Protein 8FNA (pdb70)

Sequence (215 aa):
VFPHPQDCAQHLMNGDTLSGVYPIFLNGELSQKLQQVYCDMTTDGGGWIVFQRRQNGQQTDFFRKWADYRVGFGNVEDEFWLGLDNIHRITSSQGRYELRVDMMRDGQEAAFASSYDRFSVEDSRNLYKLRIGSYNGTAGDSLSYHQGRPFSTEDRDNDVAVTNCAMMSYKGAWWYKNCHRRTTNLNGKYGESSRHSQGINWYHWKGHEFSIPFVEMKMRPYNH

Secondary structure (DSSP, 8-state):
--SS-SSHHHHHHTT--S-EEEEEEGGG-TT-EEEEEEE-SGGGS-EEEEEEESSS-S-----HHHHHH-EE-TTSSEE--HHHHHHHHTSS-EEEEEEEEETTEEEEEEEEEEEE--TTTTT-EEE--EEESS---SGGGTTPPPBBTTB--SSSSS-HHHHTTS-B--SSS-SB-TTSBTT--STTTBS-BHHHH-SS---SEEEEEEEETT-

Nearest PDB structures (foldseek):
  8fna-assembly1_A  TM=1.005E+00  e=8.077E-51  Homo sapiens
  8fn8-assembly1_A  TM=1.000E+00  e=7.942E-40  Homo sapiens
  8fnb-assembly2_B  TM=9.982E-01  e=3.497E-38  Homo sapiens
  5r5u-assembly1_A  TM=9.950E-01  e=3.143E-35  Homo sapiens
  6y41-assembly14_N  TM=9.651E-01  e=1.896E-28  Homo sapiens

B-factor: mean 31.81, std 13.13, range [12.98, 110.37]

Organism: Homo sapiens (NCBI:txid9606)

Radius of gyration: 16.17 Å; Cα contacts (8 Å, |Δi|>4): 600; chains: 1; bounding box: 40×31×43 Å

Foldseek 3Di:
DQPAAQFQVVVVVVPDQDWAWDWHAQVSDPVRTDIFTWARPPPRTTKTWFFKFAAQPDQLQDAPVCQQCKDDDRVYGIGNHLQVQQRSLVSAFKKKKKWFDDVPDIWMKIFQGWHFHDVVLQRFIATHDIDIDQDDFCVVLHGAHKDHQVRARECAPDRQNVVQAAIGSAHNGGQAGQSARAPAQPFNRAGHNDSHPHRRDHTNIMIMIMHHGPD

Structure (mmCIF, N/CA/C/O backbone):
data_8FNA
#
_entry.id   8FNA
#
_cell.length_a   47.423
_cell.length_b   47.423
_cell.length_c   203.403
_cell.angle_alpha   90.000
_cell.angle_beta   90.000
_cell.angle_gamma   120.000
#
_symmetry.space_group_name_H-M   'P 31 2 1'
#
loop_
_entity.id
_entity.type
_entity.pdbx_description
1 polymer Tenascin-R
2 non-polymer 'CALCIUM ION'
3 non-polymer GLYCEROL
4 water water
#
loop_
_atom_site.group_PDB
_atom_site.id
_atom_site.type_symbol
_atom_site.label_atom_id
_atom_site.label_alt_id
_atom_site.label_comp_id
_atom_site.label_asym_id
_atom_site.label_entity_id
_atom_site.label_seq_id
_atom_site.pdbx_PDB_ins_code
_atom_site.Cartn_x
_atom_site.Cartn_y
_atom_site.Cartn_z
_atom_site.occupancy
_atom_site.B_iso_or_equiv
_atom_site.auth_seq_id
_atom_site.auth_comp_id
_atom_site.auth_asym_id
_atom_site.auth_atom_id
_atom_site.pdbx_PDB_model_num
ATOM 1 N N . VAL A 1 7 ? 33.75200 12.19200 65.84900 1.000 52.67168 1131 VAL A N 1
ATOM 2 C CA . VAL A 1 7 ? 33.31800 10.92400 65.26600 1.000 53.75244 1131 VAL A CA 1
ATOM 3 C C . VAL A 1 7 ? 31.79500 10.88200 65.18100 1.000 52.40600 1131 VAL A C 1
ATOM 4 O O . VAL A 1 7 ? 31.21100 10.53500 64.14900 1.000 46.15557 1131 VAL A O 1
ATOM 16 N N . PHE A 1 8 ? 31.13200 11.19800 66.29200 1.000 45.49739 1132 PHE A N 1
ATOM 17 C CA . PHE A 1 8 ? 29.68200 11.28600 66.35300 1.000 42.81664 1132 PHE A CA 1
ATOM 18 C C . PHE A 1 8 ? 29.28000 12.74000 66.54200 1.000 42.60011 1132 PHE A C 1
ATOM 19 O O . PHE A 1 8 ? 29.38900 13.27400 67.65700 1.000 43.79205 1132 PHE A O 1
ATOM 36 N N . PRO A 1 9 ? 28.79000 13.41100 65.51000 1.000 39.64347 1133 PRO A N 1
ATOM 37 C CA . PRO A 1 9 ? 28.40600 14.82400 65.67200 1.000 42.70887 1133 PRO A CA 1
ATOM 38 C C . PRO A 1 9 ? 27.30800 15.04400 66.68900 1.000 47.68031 1133 PRO A C 1
ATOM 39 O O . PRO A 1 9 ? 27.28100 16.09400 67.34200 1.000 50.58153 1133 PRO A O 1
ATOM 50 N N . HIS A 1 10 ? 26.39800 14.08900 66.85400 1.000 39.65804 1134 HIS A N 1
ATOM 51 C CA . HIS A 1 10 ? 25.26800 14.22400 67.77500 1.000 40.07558 1134 HIS A CA 1
ATOM 52 C C . HIS A 1 10 ? 25.14900 12.94300 68.57500 1.000 40.46069 1134 HIS A C 1
ATOM 53 O O . HIS A 1 10 ? 24.29500 12.09200 68.27900 1.000 36.66225 1134 HIS A O 1
ATOM 67 N N . PRO A 1 11 ? 25.97500 12.78700 69.61100 1.000 34.02074 1135 PRO A N 1
ATOM 68 C CA . PRO A 1 11 ? 26.02600 11.51900 70.34900 1.000 33.71783 1135 PRO A CA 1
ATOM 69 C C . PRO A 1 11 ? 24.68100 11.15100 70.95900 1.000 31.39959 1135 PRO A C 1
ATOM 70 O O . PRO A 1 11 ? 24.01000 11.98900 71.57500 1.000 33.27970 1135 PRO A O 1
ATOM 81 N N . GLN A 1 12 ? 24.29400 9.88200 70.76200 1.000 33.77237 1136 GLN A N 1
ATOM 82 C CA . GLN A 1 12 ? 23.02300 9.36300 71.24300 1.000 35.62345 1136 GLN A CA 1
ATOM 83 C C . GLN A 1 12 ? 23.18500 8.64200 72.57400 1.000 30.67884 1136 GLN A C 1
ATOM 84 O O . GLN A 1 12 ? 22.19200 8.15600 73.12500 1.000 29.36629 1136 GLN A O 1
ATOM 98 N N . ASP A 1 13 ? 24.41000 8.55100 73.09200 1.000 30.56426 1137 ASP A N 1
ATOM 99 C CA . ASP A 1 13 ? 24.62200 8.00300 74.42100 1.000 32.19793 1137 ASP A CA 1
ATOM 100 C C . ASP A 1 13 ? 26.00100 8.42300 74.92000 1.000 30.34475 1137 ASP A C 1
ATOM 101 O O . ASP A 1 13 ? 26.73800 9.17200 74.27200 1.000 30.23000 1137 ASP A O 1
ATOM 110 N N . CYS A 1 14 ? 26.30400 8.00200 76.14700 1.000 26.73835 1138 CYS A N 1
ATOM 111 C CA . CYS A 1 14 ? 27.54700 8.40400 76.77400 1.000 27.58257 1138 CYS A CA 1
ATOM 112 C C . CYS A 1 14 ? 28.73800 7.67800 76.18000 1.000 31.43895 1138 CYS A C 1
ATOM 113 O O . CYS A 1 14 ? 29.85800 8.17700 76.27400 1.000 30.50370 1138 CYS A O 1
ATOM 120 N N . ALA A 1 15 ? 28.53200 6.49800 75.58800 1.000 30.37432 1139 ALA A N 1
ATOM 121 C CA . ALA A 1 15 ? 29.65300 5.82100 74.94600 1.000 31.69636 1139 ALA A CA 1
ATOM 122 C C . ALA A 1 15 ? 30.10900 6.5860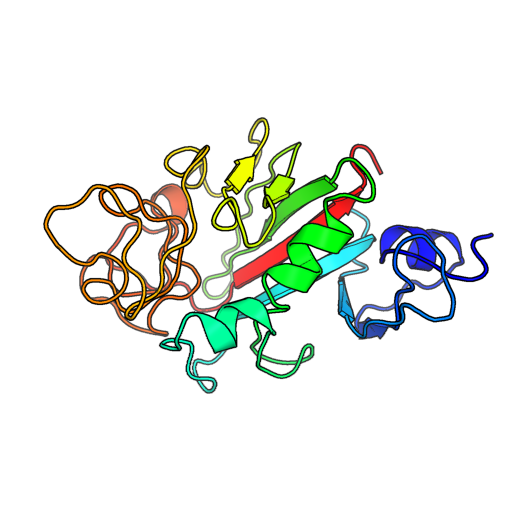0 73.70400 1.000 31.74697 1139 ALA A C 1
ATOM 123 O O . ALA A 1 15 ? 31.30700 6.60600 73.39100 1.000 32.15467 1139 ALA A O 1
ATOM 130 N N . GLN A 1 16 ? 29.16800 7.19500 72.96900 1.000 31.19489 1140 GLN A N 1
ATOM 131 C CA . GLN A 1 16 ? 29.56500 7.97200 71.79200 1.000 32.35825 1140 GLN A CA 1
ATOM 132 C C . GLN A 1 16 ? 30.27200 9.25800 72.23000 1.000 36.27398 1140 GLN A C 1
ATOM 133 O O . GLN A 1 16 ? 31.27200 9.65600 71.62500 1.000 36.42424 1140 GLN A O 1
ATOM 147 N N . HIS A 1 17 ? 29.83300 9.87100 73.33600 1.000 33.76211 1141 HIS A N 1
ATOM 148 C CA . HIS A 1 17 ? 30.60800 10.98400 73.87900 1.000 33.20494 1141 HIS A CA 1
ATOM 149 C C . HIS A 1 17 ? 32.02300 10.53300 74.19700 1.000 36.75765 1141 HIS A C 1
ATOM 150 O O . HIS A 1 17 ? 32.99900 11.17800 73.81100 1.000 36.91546 1141 HIS A O 1
ATOM 164 N N . LEU A 1 18 ? 32.14800 9.41100 74.90700 1.000 38.16778 1142 LEU A N 1
ATOM 165 C CA . LEU A 1 18 ? 33.46300 8.86500 75.21900 1.000 38.63008 1142 LEU A CA 1
ATOM 166 C C . LEU A 1 18 ? 34.27300 8.65400 73.95900 1.000 42.28330 1142 LEU A C 1
ATOM 167 O O . LEU A 1 18 ? 35.46800 8.98100 73.91500 1.000 38.67562 1142 LEU A O 1
ATOM 183 N N . MET A 1 19 ? 33.63900 8.13200 72.90400 1.000 40.82889 1143 MET A N 1
ATOM 184 C CA . MET A 1 19 ? 34.37000 7.90200 71.66700 1.000 45.05464 1143 MET A CA 1
ATOM 185 C C . MET A 1 19 ? 34.83800 9.19400 71.02000 1.000 41.68625 1143 MET A C 1
ATOM 186 O O . MET A 1 19 ? 35.81500 9.17300 70.25900 1.000 47.93027 1143 MET A O 1
ATOM 200 N N . ASN A 1 20 ? 34.14100 10.30900 71.24900 1.000 42.34688 1144 ASN A N 1
ATOM 201 C CA . ASN A 1 20 ? 34.58300 11.59500 70.71700 1.000 41.49042 1144 ASN A CA 1
ATOM 202 C C . ASN A 1 20 ? 35.76100 12.18500 71.48500 1.000 44.15887 1144 ASN A C 1
ATOM 203 O O . ASN A 1 20 ? 36.30100 13.20700 71.06600 1.000 46.70339 1144 ASN A O 1
ATOM 214 N N . GLY A 1 21 ? 36.13300 11.61000 72.62100 1.000 44.82161 1145 GLY A N 1
ATOM 215 C CA . GLY A 1 21 ? 37.24100 12.11500 73.41300 1.000 45.78531 1145 GLY A CA 1
ATOM 216 C C . GLY A 1 21 ? 36.85600 12.72300 74.73700 1.000 47.41556 1145 GLY A C 1
ATOM 217 O O . GLY A 1 21 ? 37.74200 13.16600 75.47700 1.000 47.03702 1145 GLY A O 1
ATOM 221 N N . ASP A 1 22 ? 35.57200 12.75100 75.07300 1.000 43.26927 1146 ASP A N 1
ATOM 222 C CA . ASP A 1 22 ? 35.13500 13.30600 76.34400 1.000 43.58364 1146 ASP A CA 1
ATOM 223 C C . ASP A 1 22 ? 35.30600 12.25700 77.43800 1.000 46.42489 1146 ASP A C 1
ATOM 224 O O . ASP A 1 22 ? 34.66000 11.20800 77.40300 1.000 51.63716 1146 ASP A O 1
ATOM 233 N N . THR A 1 23 ? 36.15600 12.54000 78.41800 1.000 41.36102 1147 THR A N 1
ATOM 234 C CA . THR A 1 23 ? 36.49300 11.55100 79.43400 1.000 41.20667 1147 THR A CA 1
ATOM 235 C C . THR A 1 23 ? 35.98100 11.88000 80.82500 1.000 40.10282 1147 THR A C 1
ATOM 236 O O . THR A 1 23 ? 36.05200 11.01300 81.69400 1.000 39.91869 1147 THR A O 1
ATOM 247 N N . LEU A 1 24 ? 35.48800 13.09300 81.06900 1.000 40.85765 1148 LEU A N 1
ATOM 248 C CA . LEU A 1 24 ? 35.08100 13.51000 82.40600 1.000 40.69241 1148 LEU A CA 1
ATOM 249 C C . LEU A 1 24 ? 33.62800 13.12300 82.67600 1.000 41.29630 1148 LEU A C 1
ATOM 250 O O . LEU A 1 24 ? 32.74000 13.41500 81.87600 1.000 37.27513 1148 LEU A O 1
ATOM 266 N N . SER A 1 25 ? 33.38500 12.49100 83.81400 1.000 31.61803 1149 SER A N 1
ATOM 267 C CA . SER A 1 25 ? 32.00300 12.24500 84.21900 1.000 32.38636 1149 SER A CA 1
ATOM 268 C C . SER A 1 25 ? 31.30200 13.57900 84.47400 1.000 34.44476 1149 SER A C 1
ATOM 269 O O . SER A 1 25 ? 31.92600 14.57000 84.85500 1.000 34.30529 1149 SER A O 1
ATOM 277 N N . GLY A 1 26 ? 30.00400 13.60500 84.23500 1.000 32.81629 1150 GLY A N 1
ATOM 278 C CA . GLY A 1 26 ? 29.21000 14.78200 84.47100 1.000 33.45586 1150 GLY A CA 1
ATOM 279 C C . GLY A 1 26 ? 28.01400 14.81800 83.53800 1.000 30.76442 1150 GLY A C 1
ATOM 280 O O . GLY A 1 26 ? 27.63300 13.81500 82.92700 1.000 30.24840 1150 GLY A O 1
ATOM 284 N N . VAL A 1 27 ? 27.43300 16.00000 83.43000 1.000 31.80422 1151 VAL A N 1
ATOM 285 C CA . VAL A 1 27 ? 26.20700 16.18100 82.66600 1.000 32.60900 1151 VAL A CA 1
ATOM 286 C C . VAL A 1 27 ? 26.57100 16.39200 81.20500 1.000 33.56199 1151 VAL A C 1
ATOM 287 O O . VAL A 1 27 ? 27.40500 17.24600 80.88900 1.000 34.47197 1151 VAL A O 1
ATOM 300 N N . TYR A 1 28 ? 25.90500 15.66100 80.31500 1.000 29.47363 1152 TYR A N 1
ATOM 301 C CA . TYR A 1 28 ? 26.05600 15.80600 78.88000 1.000 34.67014 1152 TYR A CA 1
ATOM 302 C C . TYR A 1 28 ? 24.68300 15.84600 78.23000 1.000 34.03290 1152 TYR A C 1
ATOM 303 O O . TYR A 1 28 ? 23.76800 15.13900 78.67300 1.000 34.14882 1152 TYR A O 1
ATOM 321 N N . PRO A 1 29 ? 24.53500 16.56800 77.11300 1.000 34.43912 1153 PRO A N 1
ATOM 322 C CA . PRO A 1 29 ? 23.36000 16.34500 76.25400 1.000 33.23844 1153 PRO A CA 1
ATOM 323 C C . PRO A 1 29 ? 23.58100 15.10600 75.40200 1.000 32.81850 1153 PRO A C 1
ATOM 324 O O . PRO A 1 29 ? 24.65400 14.93700 74.83400 1.000 35.34397 1153 PRO A O 1
ATOM 335 N N . ILE A 1 30 ? 22.58800 14.23300 75.32500 1.000 32.98637 1154 ILE A N 1
ATO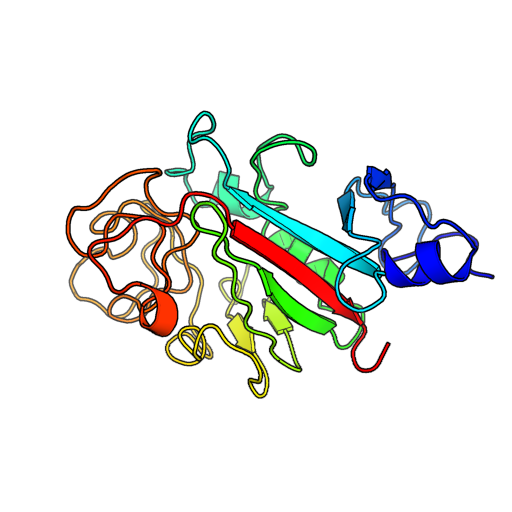M 336 C CA . ILE A 1 30 ? 22.57500 13.21500 74.27000 1.000 33.21138 1154 ILE A CA 1
ATOM 337 C C . ILE A 1 30 ? 21.41400 13.50900 73.33500 1.000 33.88777 1154 ILE A C 1
ATOM 338 O O . ILE A 1 30 ? 20.44600 14.19200 73.68200 1.000 34.43696 1154 ILE A O 1
ATOM 354 N N . PHE A 1 31 ? 21.53600 13.00600 72.11000 1.000 32.11441 1155 PHE A N 1
ATOM 355 C CA . PHE A 1 31 ? 20.57500 13.26500 71.04200 1.000 33.94623 1155 PHE A CA 1
ATOM 356 C C . PHE A 1 31 ? 20.02900 11.91700 70.60500 1.000 36.43631 1155 PHE A C 1
ATOM 357 O O . PHE A 1 31 ? 20.75700 11.10500 70.02200 1.000 35.46018 1155 PHE A O 1
ATOM 374 N N . LEU A 1 32 ? 18.76600 11.66800 70.93100 1.000 36.81702 1156 LEU A N 1
ATOM 375 C CA . LEU A 1 32 ? 18.19100 10.35700 70.70300 1.000 36.29656 1156 LEU A CA 1
ATOM 376 C C . LEU A 1 32 ? 18.14800 10.08200 69.21600 1.000 40.47423 1156 LEU A C 1
ATOM 377 O O . LEU A 1 32 ? 17.75600 10.94600 68.42300 1.000 40.54623 1156 LEU A O 1
ATOM 393 N N . ASN A 1 33 ? 18.60300 8.89200 68.84000 1.000 36.11434 1157 ASN A N 1
ATOM 394 C CA . ASN A 1 33 ? 18.72800 8.49400 67.43000 1.000 40.44708 1157 ASN A CA 1
ATOM 395 C C . ASN A 1 33 ? 19.64200 9.42000 66.63500 1.000 36.29344 1157 ASN A C 1
ATOM 396 O O . ASN A 1 33 ? 19.56200 9.47700 65.39500 1.000 43.01883 1157 ASN A O 1
ATOM 407 N N . GLY A 1 34 ? 20.51500 10.14000 67.31700 1.000 36.52980 1158 GLY A N 1
ATOM 408 C CA . GLY A 1 34 ? 21.40200 11.06900 66.67500 1.000 39.96147 1158 GLY A CA 1
ATOM 409 C C . GLY A 1 34 ? 20.72900 12.31800 66.16900 1.000 41.43003 1158 GLY A C 1
ATOM 410 O O . GLY A 1 34 ? 21.33900 13.05400 65.39800 1.000 41.37888 1158 GLY A O 1
ATOM 414 N N . GLU A 1 35 ? 19.49100 12.58900 66.58500 1.000 39.30578 1159 GLU A N 1
ATOM 415 C CA . GLU A 1 35 ? 18.70900 13.69800 66.03600 1.000 43.01245 1159 GLU A CA 1
ATOM 416 C C . GLU A 1 35 ? 18.92700 14.95300 66.87300 1.000 44.24329 1159 GLU A C 1
ATOM 417 O O . GLU A 1 35 ? 18.69400 14.94900 68.08400 1.000 42.85520 1159 GLU A O 1
ATOM 429 N N . LEU A 1 36 ? 19.33700 16.03800 66.22400 1.000 47.08977 1160 LEU A N 1
ATOM 430 C CA . LEU A 1 36 ? 19.55600 17.27700 66.95500 1.000 46.81687 1160 LEU A CA 1
ATOM 431 C C . LEU A 1 36 ? 18.31100 17.70800 67.72400 1.000 49.07213 1160 LEU A C 1
ATOM 432 O O . LEU A 1 36 ? 18.42100 18.23800 68.83700 1.000 48.46171 1160 LEU A O 1
ATOM 448 N N . SER A 1 37 ? 17.12300 17.45000 67.17400 1.000 48.66071 1161 SER A N 1
ATOM 449 C CA . SER A 1 37 ? 15.89100 17.87100 67.82500 1.000 47.61258 1161 SER A CA 1
ATOM 450 C C . SER A 1 37 ? 15.50600 17.02100 69.02800 1.000 48.34310 1161 SER A C 1
ATOM 451 O O . SER A 1 37 ? 14.50300 17.33400 69.67400 1.000 53.97293 1161 SER A O 1
ATOM 459 N N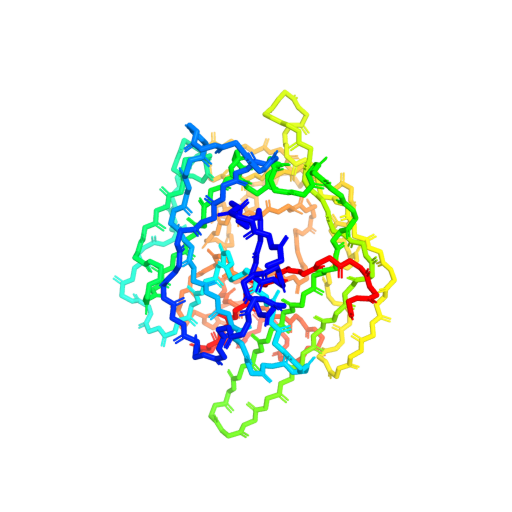 . GLN A 1 38 ? 16.23700 15.94800 69.32200 1.000 41.51976 1162 GLN A N 1
ATOM 460 C CA . GLN A 1 38 ? 15.83700 15.01700 70.37200 1.000 43.06438 1162 GLN A CA 1
ATOM 461 C C . GLN A 1 38 ? 16.82000 15.07800 71.52800 1.000 39.51373 1162 GLN A C 1
ATOM 462 O O . GLN A 1 38 ? 17.29800 14.04600 72.00000 1.000 36.85687 1162 GLN A O 1
ATOM 476 N N . LYS A 1 39 ? 17.11800 16.27900 71.99000 1.000 40.99878 1163 LYS A N 1
ATOM 477 C CA . LYS A 1 39 ? 18.11900 16.44500 73.01900 1.000 36.20977 1163 LYS A CA 1
ATOM 478 C C . LYS A 1 39 ? 17.55000 16.04400 74.36800 1.000 38.31025 1163 LYS A C 1
ATOM 479 O O . LYS A 1 39 ? 16.39800 16.35600 74.69100 1.000 34.82243 1163 LYS A O 1
ATOM 498 N N . LEU A 1 40 ? 18.36800 15.34600 75.14600 1.000 34.69269 1164 LEU A N 1
ATOM 499 C CA . LEU A 1 40 ? 18.03800 14.98900 76.52400 1.000 30.89575 1164 LEU A CA 1
ATOM 500 C C . LEU A 1 40 ? 19.28200 15.17000 77.37300 1.000 31.53930 1164 LEU A C 1
ATOM 501 O O . LEU A 1 40 ? 20.33000 14.62000 77.05500 1.000 30.45445 1164 LEU A O 1
ATOM 517 N N . GLN A 1 41 ? 19.15700 15.87000 78.49500 1.000 32.15937 1165 GLN A N 1
ATOM 518 C CA A GLN A 1 41 ? 20.26800 16.00000 79.42200 0.673 32.97115 1165 GLN A CA 1
ATOM 519 C CA B GLN A 1 41 ? 20.26700 16.00600 79.42700 0.327 33.02864 1165 GLN A CA 1
ATOM 520 C C . GLN A 1 41 ? 20.37100 14.76200 80.29600 1.000 29.17246 1165 GLN A C 1
ATOM 521 O O . GLN A 1 41 ? 19.37700 14.32500 80.90100 1.000 29.79573 1165 GLN A O 1
ATOM 548 N N . VAL A 1 42 ? 21.57100 14.18300 80.35700 1.000 29.56867 1166 VAL A N 1
ATOM 549 C CA . VAL A 1 42 ? 21.83200 13.00500 81.17800 1.000 26.31567 1166 VAL A CA 1
ATOM 550 C C . VAL A 1 42 ? 23.12800 13.16900 81.96200 1.000 30.87098 1166 VAL A C 1
ATOM 551 O O . VAL A 1 42 ? 23.91800 14.07600 81.73100 1.000 29.89217 1166 VAL A O 1
ATOM 564 N N . TYR A 1 43 ? 23.34300 12.24400 82.89500 1.000 25.23597 1167 TYR A N 1
ATOM 565 C CA . TYR A 1 43 ? 24.59800 12.14800 83.62800 1.000 23.67325 1167 TYR A CA 1
ATOM 566 C C . TYR A 1 43 ? 25.35700 10.97200 83.03500 1.000 25.91803 1167 TYR A C 1
ATOM 567 O O . TYR A 1 43 ? 24.82600 9.83600 82.99600 1.000 24.77259 1167 TYR A O 1
ATOM 585 N N . CYS A 1 44 ? 26.59000 11.23600 82.58600 1.000 26.28917 1168 CYS A N 1
ATOM 586 C CA . CYS A 1 44 ? 27.47500 10.20900 82.04400 1.000 25.15347 1168 CYS A CA 1
ATOM 587 C C . CYS A 1 44 ? 28.47400 9.78200 83.10700 1.000 31.27406 1168 CYS A C 1
ATOM 588 O O . CYS A 1 44 ? 29.17700 10.62400 83.65000 1.000 30.04220 1168 CYS A O 1
ATOM 595 N N . ASP A 1 45 ? 28.53100 8.47000 83.39600 1.000 26.79528 1169 ASP A N 1
ATOM 596 C CA . ASP A 1 45 ? 29.62500 7.86500 84.15800 1.000 28.37154 1169 ASP A CA 1
ATOM 597 C C . ASP A 1 45 ? 30.69100 7.44300 83.16700 1.000 28.45710 1169 ASP A C 1
ATOM 598 O O . ASP A 1 45 ? 30.49200 6.48900 82.39700 1.000 29.29466 1169 ASP A O 1
ATOM 607 N N . MET A 1 46 ? 31.81700 8.16300 83.15500 1.000 29.46899 1170 MET A N 1
ATOM 608 C CA . MET A 1 46 ? 32.91300 7.93700 82.21300 1.000 32.14420 1170 MET A CA 1
ATOM 609 C C . MET A 1 46 ? 34.08600 7.18400 82.82000 1.000 35.81343 1170 MET A C 1
ATOM 610 O O . MET A 1 46 ? 35.14900 7.10200 82.18000 1.000 34.44222 1170 MET A O 1
ATOM 624 N N . THR A 1 47 ? 33.93100 6.62500 84.01900 1.000 35.99539 1171 THR A N 1
ATOM 625 C CA . THR A 1 47 ? 35.02500 5.92700 84.67100 1.000 36.36347 1171 THR A CA 1
ATOM 626 C C . THR A 1 47 ? 34.73700 4.47000 85.01000 1.000 37.39038 1171 THR A C 1
ATOM 627 O O . THR A 1 47 ? 35.66000 3.65100 84.95200 1.000 39.65226 1171 THR A O 1
ATOM 638 N N . THR A 1 48 ? 33.50200 4.10600 85.31400 1.000 32.88045 1172 THR A N 1
ATOM 639 C CA . THR A 1 48 ? 33.22000 2.73700 85.75700 1.000 30.04286 1172 THR A CA 1
ATOM 640 C C . THR A 1 48 ? 33.41000 1.74400 84.61600 1.000 31.58830 1172 THR A C 1
ATOM 641 O O . THR A 1 48 ? 32.75600 1.85400 83.57000 1.000 32.00790 1172 THR A O 1
ATOM 652 N N . ASP A 1 49 ? 34.28100 0.75200 84.83000 1.000 31.31269 1173 ASP A N 1
ATOM 653 C CA . ASP A 1 49 ? 34.51000 -0.33500 83.87500 1.000 34.52159 1173 ASP A CA 1
ATOM 654 C C . ASP A 1 49 ? 34.71200 0.20200 82.46200 1.000 38.24736 1173 ASP A C 1
ATOM 655 O O . ASP A 1 49 ? 34.13900 -0.30700 81.48900 1.000 37.76408 1173 ASP A O 1
ATOM 664 N N . GLY A 1 50 ? 35.56400 1.23500 82.35200 1.000 36.09263 1174 GLY A N 1
ATOM 665 C CA . GLY A 1 50 ? 35.87000 1.85300 81.07700 1.000 38.55139 1174 GLY A CA 1
ATOM 666 C C . GLY A 1 50 ? 35.03200 3.06600 80.71600 1.000 39.08683 1174 GLY A C 1
ATOM 667 O O . GLY A 1 50 ? 35.40400 3.79900 79.79900 1.000 43.45355 1174 GLY A O 1
ATOM 671 N N . GLY A 1 51 ? 33.90200 3.29700 81.39100 1.000 32.54427 1175 GLY A N 1
ATOM 672 C CA . GLY A 1 51 ? 33.08900 4.47600 81.13800 1.000 35.99830 1175 GLY A CA 1
ATOM 673 C C . GLY A 1 51 ? 32.06300 4.28700 80.04600 1.000 34.05661 1175 GLY A C 1
ATOM 674 O O . GLY A 1 51 ? 31.91100 3.21900 79.47100 1.000 36.32843 1175 GLY A O 1
ATOM 678 N N . GLY A 1 52 ? 31.35900 5.37200 79.73600 1.000 33.53522 1176 GLY A N 1
ATOM 679 C CA . GLY A 1 52 ? 30.37900 5.36000 78.67400 1.000 30.92983 1176 GLY A CA 1
ATOM 680 C C . GLY A 1 52 ? 28.97200 5.01500 79.10800 1.000 27.88368 1176 GLY A C 1
ATOM 681 O O . GLY A 1 52 ? 28.16400 4.62700 78.26000 1.000 30.46485 1176 GLY A O 1
ATOM 685 N N . TRP A 1 53 ? 28.65200 5.17900 80.37900 1.000 24.35702 1177 TRP A N 1
ATOM 686 C CA . TRP A 1 53 ? 27.34300 4.80800 80.90100 1.000 23.31473 1177 TRP A CA 1
ATOM 687 C C . TRP A 1 53 ? 26.41500 6.01300 81.02900 1.000 26.12013 1177 TRP A C 1
ATOM 688 O O . TRP A 1 53 ? 26.80600 7.04700 81.58300 1.000 27.16004 1177 TRP A O 1
ATOM 709 N N . ILE A 1 54 ? 25.15300 5.83200 80.61800 1.000 23.85214 1178 ILE A N 1
ATOM 710 C CA . ILE A 1 54 ? 24.07500 6.75700 80.98500 1.000 23.03613 1178 ILE A CA 1
ATOM 711 C C . ILE A 1 54 ? 23.54200 6.33600 82.34300 1.000 21.61472 1178 ILE A C 1
ATOM 712 O O . ILE A 1 54 ? 22.96300 5.25000 82.47800 1.000 24.06560 1178 ILE A O 1
ATOM 728 N N . VAL A 1 55 ? 23.70200 7.19200 83.35200 1.000 21.80488 1179 VAL A N 1
ATOM 729 C CA . VAL A 1 55 ? 23.08000 6.94200 84.64500 1.000 19.70572 1179 VAL A CA 1
ATOM 730 C C . VAL A 1 55 ? 21.63600 7.38600 84.57700 1.000 20.26073 1179 VAL A C 1
ATOM 731 O O . VAL A 1 55 ? 21.37100 8.51100 84.14700 1.000 22.88461 1179 VAL A O 1
ATOM 744 N N . PHE A 1 56 ? 20.69600 6.48600 84.93900 1.000 20.69303 1180 PHE A N 1
ATOM 745 C CA . PHE A 1 56 ? 19.27500 6.83600 84.85400 1.000 20.63876 1180 PHE A CA 1
ATOM 746 C C . PHE A 1 56 ? 18.54600 6.76600 86.17000 1.000 20.23915 1180 PHE A C 1
ATOM 747 O O . PHE A 1 56 ? 17.34300 7.06200 86.21800 1.000 19.95341 1180 PHE A O 1
ATOM 764 N N . GLN A 1 57 ? 19.24600 6.40200 87.24200 1.000 17.85016 1181 GLN A N 1
ATOM 765 C CA . GLN A 1 57 ? 18.71300 6.43000 88.58500 1.000 16.94301 1181 GLN A CA 1
ATOM 766 C C . GLN A 1 57 ? 19.88500 6.57500 89.52400 1.000 19.43213 1181 GLN A C 1
ATOM 767 O O . GLN A 1 57 ? 20.92200 5.93500 89.30400 1.000 18.16117 1181 GLN A O 1
ATOM 781 N N . ARG A 1 58 ? 19.69400 7.34300 90.60000 1.000 18.59491 1182 ARG A N 1
ATOM 782 C CA . ARG A 1 58 ? 20.68700 7.45300 91.65000 1.000 18.46592 1182 ARG A CA 1
ATOM 783 C C . ARG A 1 58 ? 20.00000 7.68700 92.98000 1.000 19.81798 1182 ARG A C 1
ATOM 784 O O . ARG A 1 58 ? 19.09400 8.53500 93.08300 1.000 17.97512 1182 ARG A O 1
ATOM 805 N N . ARG A 1 59 ? 20.45600 6.97200 94.00800 1.000 18.40080 1183 ARG A N 1
ATOM 806 C CA . ARG A 1 59 ? 20.13600 7.28000 95.41100 1.000 16.60426 1183 ARG A CA 1
ATOM 807 C C . ARG A 1 59 ? 21.44100 7.50200 96.15700 1.000 19.20730 1183 ARG A C 1
ATOM 808 O O . ARG A 1 59 ? 22.40600 6.74600 95.96400 1.000 17.64649 1183 ARG A O 1
ATOM 829 N N . GLN A 1 60 ? 21.49800 8.54600 97.00000 1.000 20.33894 1184 GLN A N 1
ATOM 830 C CA . GLN A 1 60 ? 22.70500 8.79000 97.76900 1.000 19.49853 1184 GLN A CA 1
ATOM 831 C C . GLN A 1 60 ? 22.54500 9.55400 99.08100 1.000 17.03520 1184 GLN A C 1
ATOM 832 O O . GLN A 1 60 ? 23.51700 9.64000 99.83300 1.000 21.28703 1184 GLN A O 1
ATOM 846 N N . ASN A 1 61 ? 21.35400 10.11100 99.38400 1.000 19.51184 1185 ASN A N 1
ATOM 847 C CA . ASN A 1 61 ? 21.22100 10.89400 100.60700 1.000 20.71165 1185 ASN A CA 1
ATOM 848 C C . ASN A 1 61 ? 19.79100 11.00900 101.14800 1.000 16.72737 1185 ASN A C 1
ATOM 849 O O . ASN A 1 61 ? 19.61400 11.45200 102.28800 1.000 19.48617 1185 ASN A O 1
ATOM 860 N N . GLY A 1 62 ? 18.78700 10.55300 100.40700 1.000 19.37400 1186 GLY A N 1
ATOM 861 C CA . GLY A 1 62 ? 17.45300 10.53300 100.92200 1.000 18.96459 1186 GLY A CA 1
ATOM 862 C C . GLY A 1 62 ? 16.74700 11.87200 100.88900 1.000 21.20267 1186 GLY A C 1
ATOM 863 O O . GLY A 1 62 ? 15.61800 12.00800 101.41400 1.000 21.64755 1186 GLY A O 1
ATOM 867 N N . GLN A 1 63 ? 17.35600 12.86700 100.29300 1.000 20.31470 1187 GLN A N 1
ATOM 868 C CA A GLN A 1 63 ? 16.73800 14.19000 100.28700 0.535 23.55103 1187 GLN A CA 1
ATOM 869 C CA B GLN A 1 63 ? 16.73700 14.19000 100.28800 0.465 23.54982 1187 GLN A CA 1
ATOM 870 C C . GLN A 1 63 ? 15.65200 14.34500 99.22300 1.000 23.40187 1187 GLN A C 1
ATOM 871 O O . GLN A 1 63 ? 14.89000 15.33500 99.28400 1.000 26.61673 1187 GLN A O 1
ATOM 898 N N . THR A 1 64 ? 15.57900 13.44000 98.24900 1.000 18.74938 1188 THR A N 1
ATOM 899 C CA . THR A 1 64 ? 14.55700 13.45500 97.20500 1.000 18.92862 1188 THR A CA 1
ATOM 900 C C . THR A 1 64 ? 13.51800 12.38200 97.47400 1.000 21.10468 1188 THR A C 1
ATOM 901 O O . THR A 1 64 ? 13.85900 11.21900 97.68200 1.000 19.68761 1188 THR A O 1
ATOM 912 N N . ASP A 1 65 ? 12.25700 12.77000 97.42600 1.000 20.42046 1189 ASP A N 1
ATOM 913 C CA . ASP A 1 65 ? 11.15200 11.81900 97.57100 1.000 18.69951 1189 ASP A CA 1
ATOM 914 C C . ASP A 1 65 ? 11.03000 10.93500 96.33000 1.000 18.86070 1189 ASP A C 1
ATOM 915 O O . ASP A 1 65 ? 10.98500 11.41700 95.19200 1.000 21.49839 1189 ASP A O 1
ATOM 924 N N . PHE A 1 66 ? 11.00000 9.61800 96.53600 1.000 18.42584 1190 PHE A N 1
ATOM 925 C CA . PHE A 1 66 ? 10.80200 8.67600 95.46100 1.000 15.85904 1190 PHE A CA 1
ATOM 926 C C . PHE A 1 66 ? 9.43500 8.02500 95.50300 1.000 17.22654 1190 PHE A C 1
ATOM 927 O O . PHE A 1 66 ? 9.11800 7.24200 94.60900 1.000 19.20568 1190 PHE A O 1
ATOM 944 N N . PHE A 1 67 ? 8.60100 8.35900 96.48500 1.000 17.48915 1191 PHE A N 1
ATOM 945 C CA . PHE A 1 67 ? 7.28100 7.70000 96.60000 1.000 16.65017 1191 PHE A CA 1
ATOM 946 C C . PHE A 1 67 ? 6.28200 8.52700 95.79400 1.000 16.71379 1191 PHE A C 1
ATOM 947 O O . PHE A 1 67 ? 5.32600 9.12600 96.30900 1.000 19.40408 1191 PHE A O 1
ATOM 964 N N . ARG A 1 68 ? 6.48300 8.43400 94.47500 1.000 16.72452 1192 ARG A N 1
ATOM 965 C CA . ARG A 1 68 ? 5.70700 9.22800 93.51500 1.000 20.63743 1192 ARG A CA 1
ATOM 966 C C . ARG A 1 68 ? 4.77300 8.33700 92.70400 1.000 24.83168 1192 ARG A C 1
ATOM 967 O O . ARG A 1 68 ? 4.71000 7.11900 92.88700 1.000 23.33755 1192 ARG A O 1
ATOM 988 N N . LYS A 1 69 ? 4.06600 8.96600 91.78800 1.000 20.62403 1193 LYS A N 1
ATOM 989 C CA . LYS A 1 69 ? 2.99300 8.34000 91.04000 1.000 19.90277 1193 LYS A CA 1
ATOM 990 C C . LYS A 1 69 ? 3.43700 8.02800 89.61900 1.000 20.03438 1193 LYS A C 1
ATOM 991 O O . LYS A 1 69 ? 4.54600 8.34800 89.17900 1.000 21.69939 1193 LYS A O 1
ATOM 1010 N N . TRP A 1 70 ? 2.56300 7.33700 88.92000 1.000 21.90529 1194 TRP A N 1
ATOM 1011 C CA . TRP A 1 70 ? 2.85600 6.88200 87.55600 1.000 19.49154 1194 TRP A CA 1
ATOM 1012 C C . TRP A 1 70 ? 3.32900 8.01800 86.65700 1.000 22.08675 1194 TRP A C 1
ATOM 1013 O O . TRP A 1 70 ? 4.29600 7.87900 85.91200 1.000 24.32196 1194 TRP A O 1
ATOM 1034 N N . ALA A 1 71 ? 2.62700 9.13200 86.67300 1.000 22.82059 1195 ALA A N 1
ATOM 1035 C CA . ALA A 1 71 ? 2.97700 10.24100 85.79600 1.000 23.34591 1195 ALA A CA 1
ATOM 1036 C C . ALA A 1 71 ? 4.40200 10.71600 86.06400 1.000 22.96093 1195 ALA A C 1
ATOM 1037 O O . ALA A 1 71 ? 5.11600 11.15000 85.14200 1.000 25.06219 1195 ALA A O 1
ATOM 1044 N N . ASP A 1 72 ? 4.79400 10.72700 87.33900 1.000 21.93768 1196 ASP A N 1
ATOM 1045 C CA . ASP A 1 72 ? 6.12600 11.18200 87.72500 1.000 22.78807 1196 ASP A CA 1
ATOM 1046 C C . ASP A 1 72 ? 7.19300 10.20500 87.26300 1.000 21.65421 1196 ASP A C 1
ATOM 1047 O O . ASP A 1 72 ? 8.25600 10.62500 86.77700 1.000 23.28883 1196 ASP A O 1
ATOM 1056 N N . TYR A 1 73 ? 6.92500 8.89700 87.38900 1.000 20.80919 1197 TYR A N 1
ATOM 1057 C CA . TYR A 1 73 ? 7.87100 7.90400 86.90100 1.000 18.91950 1197 TYR A CA 1
ATOM 1058 C C . TYR A 1 73 ? 7.88500 7.86400 85.36300 1.000 18.46960 1197 TYR A C 1
ATOM 1059 O O . TYR A 1 73 ? 8.95200 7.58100 84.76900 1.000 22.50624 1197 TYR A O 1
ATOM 1077 N N . ARG A 1 74 ? 6.79100 8.24300 84.71800 1.000 21.72306 1198 ARG A N 1
ATOM 1078 C CA . ARG A 1 74 ? 6.79200 8.33500 83.25500 1.000 24.23891 1198 ARG A CA 1
ATOM 1079 C C . ARG A 1 74 ? 7.73100 9.43300 82.75500 1.000 25.87200 1198 ARG A C 1
ATOM 1080 O O . ARG A 1 74 ? 8.54100 9.18800 81.83500 1.000 24.73758 1198 ARG A O 1
ATOM 1101 N N . VAL A 1 75 ? 7.65300 10.63900 83.34700 1.000 23.28802 1199 VAL A N 1
ATOM 1102 C CA . VAL A 1 75 ? 8.36400 11.80500 82.80000 1.000 24.04351 1199 VAL A CA 1
ATOM 1103 C C . VAL A 1 75 ? 9.74900 12.02400 83.41900 1.000 24.23285 1199 VAL A C 1
ATOM 1104 O O . VAL A 1 75 ? 10.58500 12.72900 82.81600 1.000 26.50851 1199 VAL A O 1
ATOM 1117 N N . GLY A 1 76 ? 10.00800 11.46300 84.59900 1.000 21.83520 1200 GLY A N 1
ATOM 1118 C CA . GLY A 1 76 ? 11.26000 11.64800 85.29200 1.000 21.20343 1200 GLY A CA 1
ATOM 1119 C C . GLY A 1 76 ? 11.18100 12.75500 86.33500 1.000 22.76635 1200 GLY A C 1
ATOM 1120 O O . GLY A 1 76 ? 10.36200 13.68400 86.25600 1.000 25.32837 1200 GLY A O 1
ATOM 1124 N N . PHE A 1 77 ? 12.06900 12.65900 87.32200 1.000 23.72070 1201 PHE A N 1
ATOM 1125 C CA . PHE A 1 77 ? 12.13400 13.67700 88.35600 1.000 24.42030 1201 PHE A CA 1
ATOM 1126 C C . PHE A 1 77 ? 13.52900 13.67500 88.96000 1.000 21.75308 1201 PHE A C 1
ATOM 1127 O O . PHE A 1 77 ? 14.28500 12.69200 88.86100 1.000 21.94925 1201 PHE A O 1
ATOM 1144 N N . GLY A 1 78 ? 13.83700 14.77500 89.65100 1.000 24.51663 1202 GLY A N 1
ATOM 1145 C CA . GLY A 1 78 ? 15.11200 14.90200 90.31800 1.000 25.17519 1202 GLY A CA 1
ATOM 1146 C C . GLY A 1 78 ? 16.16200 15.55000 89.43700 1.000 28.58779 1202 GLY A C 1
ATOM 1147 O O . GLY A 1 78 ? 15.97400 15.78100 88.23300 1.000 36.62388 1202 GLY A O 1
ATOM 1151 N N . ASN A 1 79 ? 17.29800 15.82400 90.05400 1.000 27.66460 1203 ASN A N 1
ATOM 1152 C CA . ASN A 1 79 ? 18.45300 16.46600 89.42700 1.000 27.99997 1203 ASN A CA 1
ATOM 1153 C C . ASN A 1 79 ? 19.44300 15.38100 89.04100 1.000 26.33187 1203 ASN A C 1
ATOM 1154 O O . ASN A 1 79 ? 19.76900 14.54000 89.89100 1.000 24.15107 1203 ASN A O 1
ATOM 1165 N N . VAL A 1 80 ? 19.86800 15.35700 87.75800 1.000 25.95402 1204 VAL A N 1
ATOM 1166 C CA . VAL A 1 80 ? 20.70600 14.24400 87.30600 1.000 27.02953 1204 VAL A CA 1
ATOM 1167 C C . VAL A 1 80 ? 22.07000 14.25100 87.98200 1.000 25.28197 1204 VAL A C 1
ATOM 1168 O O . VAL A 1 80 ? 22.77900 13.23500 87.93100 1.000 25.86571 1204 VAL A O 1
ATOM 1181 N N . GLU A 1 81 ? 22.46000 15.35800 88.62000 1.000 24.64670 1205 GLU A N 1
ATOM 1182 C CA . GLU A 1 81 ? 23.69400 15.40700 89.41200 1.000 25.93012 1205 GLU A CA 1
ATOM 1183 C C . GLU A 1 81 ? 23.50500 14.94900 90.85400 1.000 27.65236 1205 GLU A C 1
ATOM 1184 O O . GLU A 1 81 ? 24.49100 14.83500 91.58200 1.000 28.66603 1205 GLU A O 1
ATOM 1196 N N . ASP A 1 82 ? 22.26900 14.67400 91.27800 1.000 25.29363 1206 ASP A N 1
ATOM 1197 C CA . ASP A 1 82 ? 21.98400 14.33300 92.67200 1.000 22.09029 1206 ASP A CA 1
ATOM 1198 C C . ASP A 1 82 ? 21.12400 13.06700 92.65700 1.000 23.87729 1206 ASP A C 1
ATOM 1199 O O . ASP A 1 82 ? 21.50100 12.09000 92.01400 1.000 22.53068 1206 ASP A O 1
ATOM 1208 N N . GLU A 1 83 ? 19.97800 13.04000 93.32100 1.000 20.20739 1207 GLU A N 1
ATOM 1209 C CA . GLU A 1 83 ? 19.13100 11.84800 93.27800 1.000 18.87256 1207 GLU A CA 1
ATOM 1210 C C . GLU A 1 83 ? 18.05100 12.07700 92.23400 1.000 22.13954 1207 GLU A C 1
ATOM 1211 O O . GLU A 1 83 ? 17.42300 13.15900 92.20500 1.000 21.04225 1207 GLU A O 1
ATOM 1223 N N . PHE A 1 84 ? 17.81600 11.06600 91.40000 1.000 18.98072 1208 PHE A N 1
ATOM 1224 C CA . PHE A 1 84 ? 16.87800 11.23800 90.30500 1.000 22.08380 1208 PHE A CA 1
ATOM 1225 C C . PHE A 1 84 ? 16.42700 9.90700 89.70200 1.000 19.67905 1208 PHE A C 1
ATOM 1226 O O . PHE A 1 84 ? 16.99600 8.82300 89.94500 1.000 19.47789 1208 PHE A O 1
ATOM 1243 N N . TRP A 1 85 ? 15.39700 10.04400 88.85300 1.000 19.39448 1209 TRP A N 1
ATOM 1244 C CA . TRP A 1 85 ? 14.86900 9.00000 87.99200 1.000 20.68575 1209 TRP A CA 1
ATOM 1245 C C . TRP A 1 85 ? 14.71900 9.60300 86.61000 1.000 19.64252 1209 TRP A C 1
ATOM 1246 O O . TRP A 1 85 ? 14.04300 10.62500 86.45600 1.000 20.80924 1209 TRP A O 1
ATOM 1267 N N . LEU A 1 86 ? 15.39500 9.01400 85.61100 1.000 21.02730 1210 LEU A N 1
ATOM 1268 C CA . LEU A 1 86 ? 15.44300 9.66200 84.31400 1.000 21.15615 1210 LEU A CA 1
ATOM 1269 C C . LEU A 1 86 ? 14.07200 9.71000 83.63100 1.000 23.43258 1210 LEU A C 1
ATOM 1270 O O . LEU A 1 86 ? 13.85000 10.58600 82.78000 1.000 23.80618 1210 LEU A O 1
ATOM 1286 N N . GLY A 1 87 ? 13.18700 8.77200 83.94200 1.000 20.53301 1211 GLY A N 1
ATOM 1287 C CA . GLY A 1 87 ? 11.85100 8.74300 83.35900 1.000 22.51595 1211 GLY A CA 1
ATOM 1288 C C . GLY A 1 87 ? 11.68500 7.54400 82.45300 1.000 23.79162 1211 GLY A C 1
ATOM 1289 O O . GLY A 1 87 ? 12.55700 7.23100 81.63800 1.000 22.05301 1211 GLY A O 1
ATOM 1293 N N . LEU A 1 88 ? 10.50900 6.91200 82.52600 1.000 23.52540 1212 LEU A N 1
ATOM 1294 C CA . LEU A 1 88 ? 10.32600 5.63200 81.85100 1.000 24.36262 1212 LEU A CA 1
ATOM 1295 C C . LEU A 1 88 ? 10.18400 5.82800 80.34800 1.000 24.47450 1212 LEU A C 1
ATOM 1296 O O . LEU A 1 88 ? 10.63900 4.98800 79.58800 1.000 26.10633 1212 LEU A O 1
ATOM 1312 N N . ASP A 1 89 ? 9.57500 6.92600 79.90600 1.000 22.86971 1213 ASP A N 1
ATOM 1313 C CA . ASP A 1 89 ? 9.55200 7.20100 78.46200 1.000 26.58236 1213 ASP A CA 1
ATOM 1314 C C . ASP A 1 89 ? 10.96800 7.38600 77.93300 1.000 24.73331 1213 ASP A C 1
ATOM 1315 O O . ASP A 1 89 ? 11.33100 6.81800 76.89500 1.000 27.27762 1213 ASP A O 1
ATOM 1324 N N . ASN A 1 90 ? 11.81300 8.13900 78.65800 1.000 26.35021 1214 ASN A N 1
ATOM 1325 C CA . ASN A 1 90 ? 13.19200 8.34200 78.20000 1.000 25.85972 1214 ASN A CA 1
ATOM 1326 C C . ASN A 1 90 ? 13.95700 7.02200 78.15300 1.000 26.20095 1214 ASN A C 1
ATOM 1327 O O . ASN A 1 90 ? 14.71300 6.74100 77.19400 1.000 26.56541 1214 ASN A O 1
ATOM 1338 N N . ILE A 1 91 ? 13.79800 6.20700 79.19400 1.000 25.13463 1215 ILE A N 1
ATOM 1339 C CA . ILE A 1 91 ? 14.52500 4.93700 79.24200 1.000 27.69205 1215 ILE A CA 1
ATOM 1340 C C . ILE A 1 91 ? 14.06500 4.02700 78.10700 1.000 26.44808 1215 ILE A C 1
ATOM 1341 O O . ILE A 1 91 ? 14.86600 3.30600 77.49600 1.000 26.05858 1215 ILE A O 1
ATOM 1357 N N . HIS A 1 92 ? 12.76600 4.02100 77.82700 1.000 25.29023 1216 HIS A N 1
ATOM 1358 C CA . HIS A 1 92 ? 12.27000 3.23400 76.71100 1.000 25.06571 1216 HIS A CA 1
ATOM 1359 C C . HIS A 1 92 ? 12.89000 3.70700 75.39900 1.000 26.59500 1216 HIS A C 1
ATOM 1360 O O . HIS A 1 92 ? 13.34800 2.89800 74.58100 1.000 26.12123 1216 HIS A O 1
ATOM 1374 N N . ARG A 1 93 ? 12.92600 5.02300 75.18600 1.000 28.76390 1217 ARG A N 1
ATOM 1375 C CA . ARG A 1 93 ? 13.48700 5.52200 73.94100 1.000 28.83987 1217 ARG A CA 1
ATOM 1376 C C . ARG A 1 93 ? 14.96800 5.18700 73.81000 1.000 28.26893 1217 ARG A C 1
ATOM 1377 O O . ARG A 1 93 ? 15.43600 4.80500 72.72900 1.000 30.86894 1217 ARG A O 1
ATOM 1398 N N . ILE A 1 94 ? 15.74000 5.38200 74.87600 1.000 28.58139 1218 ILE A N 1
ATOM 1399 C CA . ILE A 1 94 ? 17.17100 5.07800 74.81400 1.000 28.36195 1218 ILE A CA 1
ATOM 1400 C C . ILE A 1 94 ? 17.38200 3.58600 74.53200 1.000 27.21530 1218 ILE A C 1
ATOM 1401 O O . ILE A 1 94 ? 18.16800 3.20800 73.65000 1.000 30.71061 1218 ILE A O 1
ATOM 1417 N N . THR A 1 95 ? 16.67800 2.71800 75.26400 1.000 26.87799 1219 THR A N 1
ATOM 1418 C CA . THR A 1 95 ? 16.91300 1.28500 75.13300 1.000 29.94799 1219 THR A CA 1
ATOM 1419 C C . THR A 1 95 ? 16.35800 0.73800 73.81000 1.000 29.32247 1219 THR A C 1
ATOM 1420 O O . THR A 1 95 ? 16.69400 -0.39200 73.43200 1.000 30.33157 1219 THR A O 1
ATOM 1431 N N . SER A 1 96 ? 15.54600 1.51300 73.08300 1.000 28.06509 1220 SER A N 1
ATOM 1432 C CA A SER A 1 96 ? 15.08100 1.07700 71.78000 0.265 31.44669 1220 SER A CA 1
ATOM 1433 C CA B SER A 1 96 ? 15.06600 1.11100 71.77500 0.735 31.44788 1220 SER A CA 1
ATOM 1434 C C . SER A 1 96 ? 16.02500 1.46700 70.65000 1.000 31.46646 1220 SER A C 1
ATOM 1435 O O . SER A 1 96 ? 15.81000 1.04300 69.50600 1.000 32.45053 1220 SER A O 1
ATOM 1450 N N . GLN A 1 97 ? 17.04800 2.26800 70.91000 1.000 31.90264 1221 GLN A N 1
ATOM 1451 C CA . GLN A 1 97 ? 17.92100 2.66100 69.80900 1.000 39.18377 1221 GLN A CA 1
ATOM 1452 C C . GLN A 1 97 ? 19.08400 1.67700 69.57500 1.000 37.87727 1221 GLN A C 1
ATOM 1453 O O . GLN A 1 97 ? 19.81900 1.81100 68.57600 1.000 34.49948 1221 GLN A O 1
ATOM 1467 N N . GLY A 1 98 ? 19.17600 0.63200 70.38100 1.000 33.37360 1222 GLY A N 1
ATOM 1468 C CA . GLY A 1 98 ? 20.16200 -0.41700 70.19100 1.000 31.90071 1222 GLY A CA 1
ATOM 1469 C C . GLY A 1 98 ? 20.10600 -1.34900 71.38600 1.000 32.23977 1222 GLY A C 1
ATOM 1470 O O . GLY A 1 98 ? 19.31200 -1.16500 72.29400 1.000 30.38634 1222 GLY A O 1
ATOM 1474 N N . ARG A 1 99 ? 20.98900 -2.34600 71.38400 1.000 35.49053 1223 ARG A N 1
ATOM 1475 C CA . ARG A 1 99 ? 21.09000 -3.24300 72.54000 1.000 27.95625 1223 ARG A CA 1
ATOM 1476 C C . ARG A 1 99 ? 21.97900 -2.65600 73.62700 1.000 30.34742 1223 ARG A C 1
ATOM 1477 O O . ARG A 1 99 ? 23.17100 -2.38600 73.39600 1.000 30.18792 1223 ARG A O 1
ATOM 1498 N N . TYR A 1 100 ? 21.40700 -2.50700 74.82200 1.000 25.16094 1224 TYR A N 1
ATOM 1499 C CA . TYR A 1 100 ? 22.08100 -1.93300 75.96300 1.000 28.32870 1224 TYR A CA 1
ATOM 1500 C C . TYR A 1 100 ? 22.28600 -3.00300 77.01500 1.000 25.48950 1224 TYR A C 1
ATOM 1501 O O . TYR A 1 100 ? 21.49600 -3.94900 77.13300 1.000 25.69120 1224 TYR A O 1
ATOM 1519 N N . GLU A 1 101 ? 23.39000 -2.85400 77.73700 1.000 23.50461 1225 GLU A N 1
ATOM 1520 C CA . GLU A 1 101 ? 23.61700 -3.55400 78.99400 1.000 24.39036 1225 GLU A CA 1
ATOM 1521 C C . GLU A 1 101 ? 23.31300 -2.64300 80.17300 1.000 28.42746 1225 GLU A C 1
ATOM 1522 O O . GLU A 1 101 ? 23.51100 -1.42300 80.11300 1.000 24.69615 1225 GLU A O 1
ATOM 1534 N N . LEU A 1 102 ? 22.82500 -3.25700 81.25100 1.000 24.28556 1226 LEU A N 1
ATOM 1535 C CA . LEU A 1 102 ? 22.52600 -2.58600 82.50900 1.000 23.16015 1226 LEU A CA 1
ATOM 1536 C C . LEU A 1 102 ? 23.61900 -2.88300 83.51900 1.000 24.42892 1226 LEU A C 1
ATOM 1537 O O . LEU A 1 102 ? 24.03800 -4.03100 83.65900 1.000 23.10856 1226 LEU A O 1
ATOM 1553 N N . ARG A 1 103 ? 24.07800 -1.86300 84.22000 1.000 20.36586 1227 ARG A N 1
ATOM 1554 C CA . ARG A 1 103 ? 24.88700 -2.06700 85.41500 1.000 20.06366 1227 ARG A CA 1
ATOM 1555 C C . ARG A 1 103 ? 24.22300 -1.37400 86.59500 1.000 19.16605 1227 ARG A C 1
ATOM 1556 O O . ARG A 1 103 ? 23.73200 -0.24000 86.48300 1.000 20.39487 1227 ARG A O 1
ATOM 1577 N N . VAL A 1 104 ? 24.23400 -2.05900 87.72700 1.000 19.00769 1228 VAL A N 1
ATOM 1578 C CA . VAL A 1 104 ? 23.80400 -1.49600 88.99900 1.000 19.74965 1228 VAL A CA 1
ATOM 1579 C C . VAL A 1 104 ? 25.01700 -1.48900 89.93100 1.000 19.84032 1228 VAL A C 1
ATOM 1580 O O . VAL A 1 104 ? 25.58000 -2.55300 90.21800 1.000 20.81343 1228 VAL A O 1
ATOM 1593 N N . ASP A 1 105 ? 25.46300 -0.28200 90.32200 1.000 19.39908 1229 ASP A N 1
ATOM 1594 C CA . ASP A 1 105 ? 26.54700 -0.07800 91.28400 1.000 20.29782 1229 ASP A CA 1
ATOM 1595 C C . ASP A 1 105 ? 25.94600 0.26500 92.63700 1.000 19.30174 1229 ASP A C 1
ATOM 1596 O O . ASP A 1 105 ? 25.06800 1.12300 92.72000 1.000 20.24641 1229 ASP A O 1
ATOM 1605 N N . MET A 1 106 ? 26.42200 -0.39500 93.69900 1.000 19.01737 1230 MET A N 1
ATOM 1606 C CA A MET A 1 106 ? 25.89300 -0.19500 95.04300 0.564 17.40693 1230 MET A CA 1
ATOM 1607 C CA B MET A 1 106 ? 25.90200 -0.16600 95.03700 0.436 17.71183 1230 MET A CA 1
ATOM 1608 C C . MET A 1 106 ? 27.06800 -0.08700 96.01000 1.000 18.63558 1230 MET A C 1
ATOM 1609 O O . MET A 1 106 ? 28.10800 -0.73000 95.81900 1.000 19.98075 1230 MET A O 1
ATOM 1636 N N . ARG A 1 107 ? 26.89600 0.73400 97.05000 1.000 18.34761 1231 ARG A N 1
ATOM 1637 C CA . ARG A 1 107 ? 27.94200 0.92100 98.05200 1.000 17.38243 1231 ARG A CA 1
ATOM 1638 C C . ARG A 1 107 ? 27.33300 0.99800 99.45600 1.000 17.79923 1231 ARG A C 1
ATOM 1639 O O . ARG A 1 107 ? 26.19000 1.42800 99.64600 1.000 19.92472 1231 ARG A O 1
ATOM 1660 N N . ASP A 1 108 ? 28.12600 0.58900 100.45000 1.000 18.85857 1232 ASP A N 1
ATOM 1661 C CA . ASP A 1 108 ? 27.80900 0.63100 101.87000 1.000 19.12239 1232 ASP A CA 1
ATOM 1662 C C . ASP A 1 108 ? 29.13000 0.97100 102.54200 1.000 21.77219 1232 ASP A C 1
ATOM 1663 O O . ASP A 1 108 ? 29.97300 0.09000 102.75600 1.000 21.68539 1232 ASP A O 1
ATOM 1672 N N . GLY A 1 109 ? 29.33100 2.24900 102.80700 1.000 21.17879 1233 GLY A N 1
ATOM 1673 C CA . GLY A 1 109 ? 30.55800 2.69800 103.42400 1.000 23.19361 1233 GLY A CA 1
ATOM 1674 C C . GLY A 1 109 ? 31.70700 2.50600 102.45900 1.000 20.93985 1233 GLY A C 1
ATOM 1675 O O . GLY A 1 109 ? 31.66700 3.03700 101.34200 1.000 21.88626 1233 GLY A O 1
ATOM 1679 N N . GLN A 1 110 ? 32.70100 1.70200 102.84500 1.000 21.73215 1234 GLN A N 1
ATOM 1680 C CA . GLN A 1 110 ? 33.81000 1.37000 101.96000 1.000 21.69283 1234 GLN A CA 1
ATOM 1681 C C . GLN A 1 110 ? 33.58400 0.06500 101.20800 1.000 22.67321 1234 GLN A C 1
ATOM 1682 O O . GLN A 1 110 ? 34.45400 -0.33100 100.43500 1.000 24.42097 1234 GLN A O 1
ATOM 1696 N N . GLU A 1 111 ? 32.45600 -0.60900 101.42500 1.000 20.43615 1235 GLU A N 1
ATOM 1697 C CA . GLU A 1 111 ? 32.10200 -1.80100 100.66500 1.000 23.50282 1235 GLU A CA 1
ATOM 1698 C C . GLU A 1 111 ? 31.39200 -1.42900 99.38900 1.000 21.65248 1235 GLU A C 1
ATOM 1699 O O . GLU A 1 111 ? 30.63000 -0.45000 99.33100 1.000 20.78420 1235 GLU A O 1
ATOM 1711 N N . ALA A 1 112 ? 31.60900 -2.24500 98.35300 1.000 21.86688 1236 ALA A N 1
ATOM 1712 C CA . ALA A 1 112 ? 30.96200 -1.97400 97.06900 1.000 23.28213 1236 ALA A CA 1
ATOM 1713 C C . ALA A 1 112 ? 30.68200 -3.28300 96.34400 1.000 25.86225 1236 ALA A C 1
ATOM 1714 O O . ALA A 1 112 ? 31.37700 -4.29200 96.54600 1.000 25.33546 1236 ALA A O 1
ATOM 1721 N N . ALA A 1 113 ? 29.65300 -3.25200 95.50400 1.000 22.25898 1237 ALA A N 1
ATOM 1722 C CA . ALA A 1 113 ? 29.32000 -4.40300 94.66900 1.000 24.03016 1237 ALA A CA 1
ATOM 1723 C C . ALA A 1 113 ? 28.61400 -3.91800 93.42200 1.000 22.61934 1237 ALA A C 1
ATOM 1724 O O . ALA A 1 113 ? 28.17100 -2.75800 93.34500 1.000 20.77614 1237 ALA A O 1
ATOM 1731 N N . PHE A 1 114 ? 28.50100 -4.82300 92.44300 1.000 20.90146 1238 PHE A N 1
ATOM 1732 C CA . PHE A 1 114 ? 27.77900 -4.49800 91.22100 1.000 22.00671 1238 PHE A CA 1
ATOM 1733 C C . PHE A 1 114 ? 27.09800 -5.73900 90.62800 1.000 18.07891 1238 PHE A C 1
ATOM 1734 O O . PHE A 1 114 ? 27.45900 -6.89700 90.89800 1.000 20.08458 1238 PHE A O 1
ATOM 1751 N N . ALA A 1 115 ? 26.08400 -5.45300 89.82000 1.000 20.08402 1239 ALA A N 1
ATOM 1752 C CA . ALA A 1 115 ? 25.37400 -6.43700 89.01200 1.000 19.52432 1239 ALA A CA 1
ATOM 1753 C C . ALA A 1 115 ? 25.29000 -5.88400 87.59600 1.000 21.49813 1239 ALA A C 1
ATOM 1754 O O . ALA A 1 115 ? 24.95700 -4.70800 87.39900 1.000 23.01733 1239 ALA A O 1
ATOM 1761 N 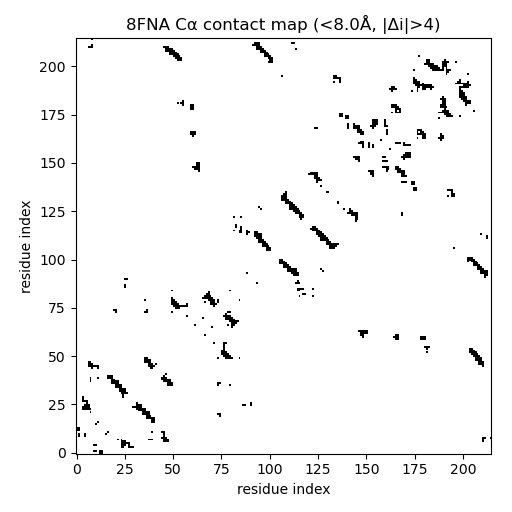N . SER A 1 116 ? 25.58600 -6.72000 86.62900 1.000 21.12174 1240 SER A N 1
ATOM 1762 C CA A SER A 1 116 ? 25.52500 -6.34000 85.22000 0.801 22.04272 1240 SER A CA 1
ATOM 1763 C CA B SER A 1 116 ? 25.53500 -6.34500 85.22200 0.199 22.11325 1240 SER A CA 1
ATOM 1764 C C . SER A 1 116 ? 24.69200 -7.35500 84.45400 1.000 20.39544 1240 SER A C 1
ATOM 1765 O O . SER A 1 116 ? 24.76300 -8.57000 84.72300 1.000 22.71679 1240 SER A O 1
ATOM 1780 N N . TYR A 1 117 ? 23.90400 -6.84900 83.48700 1.000 22.86958 1241 TYR A N 1
ATOM 1781 C CA . TYR A 1 117 ? 23.05600 -7.68900 82.64600 1.000 24.15564 1241 TYR A CA 1
ATOM 1782 C C . TYR A 1 117 ? 23.29700 -7.33300 81.18800 1.000 23.44103 1241 TYR A C 1
ATOM 1783 O O . TYR A 1 117 ? 23.31600 -6.14800 80.86200 1.000 23.69318 1241 TYR A O 1
ATOM 1801 N N . ASP A 1 118 ? 23.47800 -8.34800 80.33000 1.000 24.50787 1242 ASP A N 1
ATOM 1802 C CA . ASP A 1 118 ? 23.96400 -8.12600 78.96500 1.000 27.47833 1242 ASP A CA 1
ATOM 1803 C C . ASP A 1 118 ? 22.85000 -7.78600 77.98400 1.000 26.01918 1242 ASP A C 1
ATOM 1804 O O . ASP A 1 118 ? 23.10700 -7.70000 76.77400 1.000 27.43511 1242 ASP A O 1
ATOM 1813 N N . ARG A 1 119 ? 21.65800 -7.49400 78.49600 1.000 25.20790 1243 ARG A N 1
ATOM 1814 C CA . ARG A 1 119 ? 20.55800 -6.91800 77.73500 1.000 27.61615 1243 ARG A CA 1
ATOM 1815 C C . ARG A 1 119 ? 19.74700 -6.09200 78.71300 1.000 27.35654 1243 ARG A C 1
ATOM 1816 O O . ARG A 1 119 ? 19.63000 -6.46900 79.88200 1.000 25.26989 1243 ARG A O 1
ATOM 1837 N N . PHE A 1 120 ? 19.21000 -4.95700 78.26700 1.000 25.18088 1244 PHE A N 1
ATOM 1838 C CA . PHE A 1 120 ? 18.34700 -4.16600 79.13800 1.000 25.19501 1244 PHE A CA 1
ATOM 1839 C C . PHE A 1 120 ? 17.41300 -3.32600 78.28600 1.000 24.36851 1244 PHE A C 1
ATOM 1840 O O . PHE A 1 120 ? 17.86800 -2.55500 77.43400 1.000 23.96644 1244 PHE A O 1
ATOM 1857 N N . SER A 1 121 ? 16.12100 -3.50300 78.48600 1.000 23.82680 1245 SER A N 1
ATOM 1858 C CA . SER A 1 121 ? 15.16000 -2.63600 77.81800 1.000 26.12379 1245 SER A CA 1
ATOM 1859 C C . SER A 1 121 ? 13.87700 -2.57000 78.64600 1.000 27.85377 1245 SER A C 1
ATOM 1860 O O . SER A 1 121 ? 13.58400 -3.43900 79.49300 1.000 23.72702 1245 SER A O 1
ATOM 1868 N N . VAL A 1 122 ? 13.16300 -1.46900 78.45000 1.000 25.30788 1246 VAL A N 1
ATOM 1869 C CA . VAL A 1 122 ? 11.76700 -1.35800 78.94200 1.000 25.32078 1246 VAL A CA 1
ATOM 1870 C C . VAL A 1 122 ? 10.87500 -1.12300 77.72400 1.000 23.55968 1246 VAL A C 1
ATOM 1871 O O . VAL A 1 122 ? 11.29800 -0.42000 76.80700 1.000 28.49370 1246 VAL A O 1
ATOM 1884 N N . GLU A 1 123 ? 9.69800 -1.73200 77.73000 1.000 27.58645 1247 GLU A N 1
ATOM 1885 C CA . GLU A 1 123 ? 8.73600 -1.54300 76.61700 1.000 31.36743 1247 GLU A CA 1
ATOM 1886 C C . GLU A 1 123 ? 8.05400 -0.17700 76.75800 1.000 28.59548 1247 GLU A C 1
ATOM 1887 O O . GLU A 1 123 ? 8.42200 0.59500 77.65300 1.000 26.78637 1247 GLU A O 1
ATOM 1899 N N . ASP A 1 124 ? 7.09700 0.09900 75.87500 1.000 28.24928 1248 ASP A N 1
ATOM 1900 C CA . ASP A 1 124 ? 6.47000 1.44400 75.83800 1.000 35.45996 1248 ASP A CA 1
ATOM 1901 C C . ASP A 1 124 ? 5.36400 1.56200 76.89500 1.000 33.17860 1248 ASP A C 1
ATOM 1902 O O . ASP A 1 124 ? 5.07500 0.57900 77.59400 1.000 30.58499 1248 ASP A O 1
ATOM 1911 N N . SER A 1 125 ? 4.79100 2.76000 76.97500 1.000 33.77512 1249 SER A N 1
ATOM 1912 C CA . SER A 1 125 ? 3.65600 3.10000 77.86300 1.000 33.54197 1249 SER A CA 1
ATOM 1913 C C . SER A 1 125 ? 2.55800 2.05100 77.73000 1.000 37.16623 1249 SER A C 1
ATOM 1914 O O . SER A 1 125 ? 2.07900 1.56300 78.75900 1.000 36.78111 1249 SER A O 1
ATOM 1922 N N . ARG A 1 126 ? 2.16600 1.74400 76.49300 1.000 35.35085 1250 ARG A N 1
ATOM 1923 C CA . ARG A 1 126 ? 1.04000 0.83700 76.29900 1.000 41.99762 1250 ARG A CA 1
ATOM 1924 C C . ARG A 1 126 ? 1.33300 -0.53800 76.86500 1.000 40.69047 1250 ARG A C 1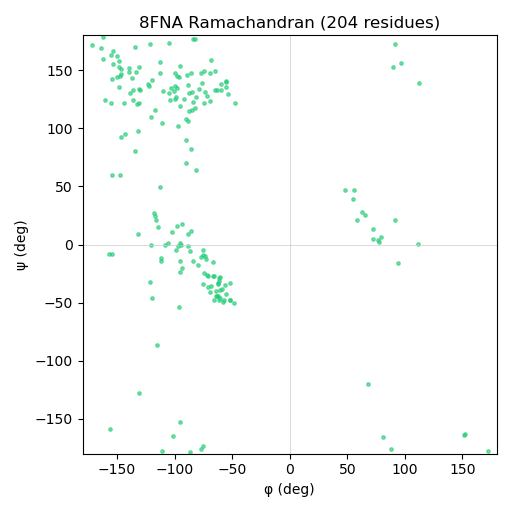
ATOM 1925 O O . ARG A 1 126 ? 0.43300 -1.20700 77.37200 1.000 41.94514 1250 ARG A O 1
ATOM 1946 N N . ASN A 1 127 ? 2.58400 -0.96000 76.81100 1.000 32.00432 1251 ASN A N 1
ATOM 1947 C CA . ASN A 1 127 ? 3.00500 -2.24000 77.34600 1.000 32.66738 1251 ASN A CA 1
ATOM 1948 C C . ASN A 1 127 ? 3.52000 -2.14100 78.78100 1.000 31.57380 1251 ASN A C 1
ATOM 1949 O O . ASN A 1 127 ? 4.22000 -3.05000 79.24300 1.000 28.28034 1251 ASN A O 1
ATOM 1960 N N . LEU A 1 128 ? 3.19800 -1.04800 79.48100 1.000 27.86379 1252 LEU A N 1
ATOM 1961 C CA . LEU A 1 128 ? 3.44000 -0.90900 80.92300 1.000 25.60616 1252 LEU A CA 1
ATOM 1962 C C . LEU A 1 128 ? 4.91900 -0.95600 81.26300 1.000 27.60113 1252 LEU A C 1
ATOM 1963 O O . LEU A 1 128 ? 5.28500 -1.33400 82.37300 1.000 23.79005 1252 LEU A O 1
ATOM 1979 N N . TYR A 1 129 ? 5.75900 -0.54900 80.32000 1.000 25.06689 1253 TYR A N 1
ATOM 1980 C CA . TYR A 1 129 ? 7.20800 -0.44500 80.54300 1.000 24.33665 1253 TYR A CA 1
ATOM 1981 C C . TYR A 1 129 ? 7.80000 -1.76300 81.04600 1.000 25.16116 1253 TYR A C 1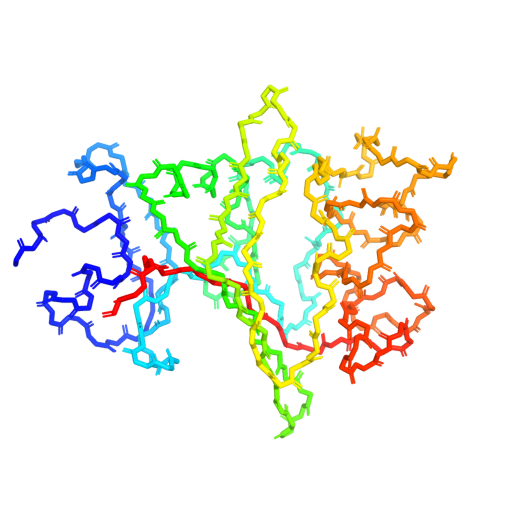
ATOM 1982 O O . TYR A 1 129 ? 8.69400 -1.77500 81.88400 1.000 24.77450 1253 TYR A O 1
ATOM 2000 N N . LYS A 1 130 ? 7.31800 -2.88600 80.50500 1.000 25.76517 1254 LYS A N 1
ATOM 2001 C CA . LYS A 1 130 ? 7.80300 -4.20000 80.95100 1.000 23.64168 1254 LYS A CA 1
ATOM 2002 C C . LYS A 1 130 ? 9.31700 -4.30200 80.82800 1.000 27.36186 1254 LYS A C 1
ATOM 2003 O O . LYS A 1 130 ? 9.91100 -3.86700 79.83600 1.000 24.93796 1254 LYS A O 1
ATOM 2022 N N . LEU A 1 131 ? 9.92700 -4.93700 81.82900 1.000 23.35185 1255 LEU A N 1
ATOM 2023 C CA . LEU A 1 131 ? 11.36500 -5.06800 81.93500 1.000 23.89898 1255 LEU A CA 1
ATOM 2024 C C . LEU A 1 131 ? 11.86500 -6.29500 81.20700 1.000 26.22249 1255 LEU A C 1
ATOM 2025 O O . LEU A 1 131 ? 11.31100 -7.38200 81.35000 1.000 27.46083 1255 LEU A O 1
ATOM 2041 N N . ARG A 1 132 ? 12.96800 -6.12100 80.48600 1.000 26.43313 1256 ARG A N 1
ATOM 2042 C CA . ARG A 1 132 ? 13.66100 -7.20600 79.79400 1.000 22.19891 1256 ARG A CA 1
ATOM 2043 C C . ARG A 1 132 ? 15.13200 -7.09000 80.15500 1.000 28.19556 1256 ARG A C 1
ATOM 2044 O O . ARG A 1 132 ? 15.72300 -6.02900 79.95200 1.000 29.35346 1256 ARG A O 1
ATOM 2065 N N . ILE A 1 133 ? 15.70600 -8.14500 80.74300 1.000 26.85867 1257 ILE A N 1
ATOM 2066 C CA . ILE A 1 133 ? 17.12000 -8.13300 81.11400 1.000 21.66978 1257 ILE A CA 1
ATOM 2067 C C . ILE A 1 133 ? 17.78500 -9.41100 80.60400 1.000 22.01273 1257 ILE A C 1
ATOM 2068 O O . ILE A 1 133 ? 17.15000 -10.46200 80.40600 1.000 25.84633 1257 ILE A O 1
ATOM 2084 N N . GLY A 1 134 ? 19.07800 -9.29600 80.35300 1.000 24.68642 1258 GLY A N 1
ATOM 2085 C CA . GLY A 1 134 ? 19.83800 -10.41700 79.82400 1.000 27.14615 1258 GLY A CA 1
ATOM 2086 C C . GLY A 1 134 ? 20.52400 -11.20500 80.92000 1.000 28.52650 1258 GLY A C 1
ATOM 2087 O O . GLY A 1 134 ? 20.09000 -11.20400 82.07600 1.000 25.37963 1258 GLY A O 1
ATOM 2091 N N . SER A 1 135 ? 21.64100 -11.84300 80.56000 1.000 27.00214 1259 SER A N 1
ATOM 2092 C CA . SER A 1 135 ? 22.39200 -12.68200 81.47700 1.000 27.69207 1259 SER A CA 1
ATOM 2093 C C . SER A 1 135 ? 23.21800 -11.86600 82.45800 1.000 26.42804 1259 SER A C 1
ATOM 2094 O O . SER A 1 135 ? 23.73400 -10.79500 82.14500 1.000 24.86550 1259 SER A O 1
ATOM 2102 N N . TYR A 1 136 ? 23.36900 -12.41400 83.66000 1.000 25.40245 1260 TYR A N 1
ATOM 2103 C CA . TYR A 1 136 ? 23.97600 -11.70000 84.77200 1.000 27.54780 1260 TYR A CA 1
ATOM 2104 C C . TYR A 1 136 ? 25.44900 -12.04100 84.96400 1.000 24.27468 1260 TYR A C 1
ATOM 2105 O O . TYR A 1 136 ? 25.86300 -13.19700 84.79000 1.000 23.91182 1260 TYR A O 1
ATOM 2123 N N . ASN A 1 137 ? 26.21600 -11.03100 85.37100 1.000 22.95525 1261 ASN A N 1
ATOM 2124 C CA . ASN A 1 137 ? 27.52200 -11.25500 85.96800 1.000 24.37405 1261 ASN A CA 1
ATOM 2125 C C . ASN A 1 137 ? 27.73700 -10.17300 87.01100 1.000 23.77785 1261 ASN A C 1
ATOM 2126 O O . ASN A 1 137 ? 27.17100 -9.05900 86.91800 1.000 24.36966 1261 ASN A O 1
ATOM 2137 N N . GLY A 1 138 ? 28.51900 -10.51700 88.03600 1.000 24.97558 1262 GLY A N 1
ATOM 2138 C CA . GLY A 1 138 ? 28.93800 -9.48100 88.98100 1.000 24.49063 1262 GLY A CA 1
ATOM 2139 C C . GLY A 1 138 ? 29.19400 -10.02000 90.37200 1.000 26.24377 1262 GLY A C 1
ATOM 2140 O O . GLY A 1 138 ? 29.30900 -11.22400 90.59700 1.000 26.89299 1262 GLY A O 1
ATOM 2144 N N . THR A 1 139 ? 29.24200 -9.07600 91.32200 1.000 23.12377 1263 THR A N 1
ATOM 2145 C CA . THR A 1 139 ? 29.57200 -9.38700 92.70800 1.000 24.67929 1263 THR A CA 1
ATOM 2146 C C . THR A 1 139 ? 28.40900 -9.20100 93.67400 1.000 27.39254 1263 THR A C 1
ATOM 2147 O O . THR A 1 139 ? 28.49600 -9.66600 94.80600 1.000 26.03967 1263 THR A O 1
ATOM 2158 N N . ALA A 1 140 ? 27.33700 -8.52200 93.26700 1.000 22.11173 1264 ALA A N 1
ATOM 2159 C CA . ALA A 1 140 ? 26.23100 -8.23400 94.14200 1.000 21.48668 1264 ALA A CA 1
ATOM 2160 C C . ALA A 1 140 ? 25.22100 -9.36800 94.25400 1.000 23.15377 1264 ALA A C 1
ATOM 2161 O O . ALA A 1 140 ? 24.38800 -9.35300 95.18700 1.000 22.08369 1264 ALA A O 1
ATOM 2168 N N . GLY A 1 141 ? 25.28700 -10.33300 93.35700 1.000 22.36029 1265 GLY A N 1
ATOM 2169 C CA . GLY A 1 141 ? 24.26400 -11.35400 93.27600 1.000 23.83791 1265 GLY A CA 1
ATOM 2170 C C . GLY A 1 141 ? 23.14500 -10.93100 92.34600 1.000 24.76897 1265 GLY A C 1
ATOM 2171 O O . GLY A 1 141 ? 22.88400 -9.75500 92.13400 1.000 21.36310 1265 GLY A O 1
ATOM 2175 N N . ASP A 1 142 ? 22.48200 -11.91900 91.75200 1.000 22.15321 1266 ASP A N 1
ATOM 2176 C CA . ASP A 1 142 ? 21.43600 -11.62500 90.77000 1.000 21.70023 1266 ASP A CA 1
ATOM 2177 C C . ASP A 1 142 ? 20.05900 -11.48900 91.41300 1.000 20.80395 1266 ASP A C 1
ATOM 2178 O O . ASP A 1 142 ? 19.26500 -12.43200 91.47900 1.000 23.39169 1266 ASP A O 1
ATOM 2187 N N . SER A 1 143 ? 19.72000 -10.27900 91.81800 1.000 19.75057 1267 SER A N 1
ATOM 2188 C CA . SER A 1 143 ? 18.43500 -10.01300 92.42400 1.000 19.88812 1267 SER A CA 1
ATOM 2189 C C . SER A 1 143 ? 17.43700 -9.43900 91.43000 1.000 24.32299 1267 SER A C 1
ATOM 2190 O O . SER A 1 143 ? 16.27100 -9.26400 91.77200 1.000 25.27119 1267 SER A O 1
ATOM 2198 N N . LEU A 1 144 ? 17.84900 -9.15600 90.20200 1.000 19.56956 1268 LEU A N 1
ATOM 2199 C CA . LEU A 1 144 ? 16.93200 -8.54300 89.26000 1.000 21.34727 1268 LEU A CA 1
ATOM 2200 C C . LEU A 1 144 ? 16.24100 -9.55100 88.35600 1.000 21.66570 1268 LEU A C 1
ATOM 2201 O O . LEU A 1 144 ? 15.15100 -9.24400 87.85700 1.000 22.18550 1268 LEU A O 1
ATOM 2217 N N . SER A 1 145 ? 16.81900 -10.75800 88.14100 1.000 21.29676 1269 SER A N 1
ATOM 2218 C CA . SER A 1 145 ? 16.15800 -11.72100 87.26200 1.000 23.47641 1269 SER A CA 1
ATOM 2219 C C . SER A 1 145 ? 14.78700 -12.10800 87.77200 1.000 23.19182 1269 SER A C 1
ATOM 2220 O O . SER A 1 145 ? 13.94100 -12.51000 86.97900 1.000 22.23586 1269 SER A O 1
ATOM 2228 N N . TYR A 1 146 ? 14.57200 -12.04800 89.08200 1.000 22.26912 1270 TYR A N 1
ATOM 2229 C CA . TYR A 1 146 ? 13.25100 -12.29600 89.62400 1.000 25.06692 1270 TYR A CA 1
ATOM 2230 C C . TYR A 1 146 ? 12.21000 -11.42900 88.93200 1.000 25.26381 1270 TYR A C 1
ATOM 2231 O O . TYR A 1 146 ? 11.05600 -11.84300 88.79700 1.000 22.75728 1270 TYR A O 1
ATOM 2249 N N . HIS A 1 147 ? 12.58700 -10.21500 88.53000 1.000 19.88175 1271 HIS A N 1
ATOM 2250 C CA . HIS A 1 147 ? 11.68300 -9.24700 87.92700 1.000 19.30996 1271 HIS A CA 1
ATOM 2251 C C . HIS A 1 147 ? 11.55400 -9.34600 86.39200 1.000 19.54800 1271 HIS A C 1
ATOM 2252 O O . HIS A 1 147 ? 10.89500 -8.46500 85.79600 1.000 21.76688 1271 HIS A O 1
ATOM 2266 N N . GLN A 1 148 ? 12.11800 -10.38600 85.78300 1.000 22.05935 1272 GLN A N 1
ATOM 2267 C CA . GLN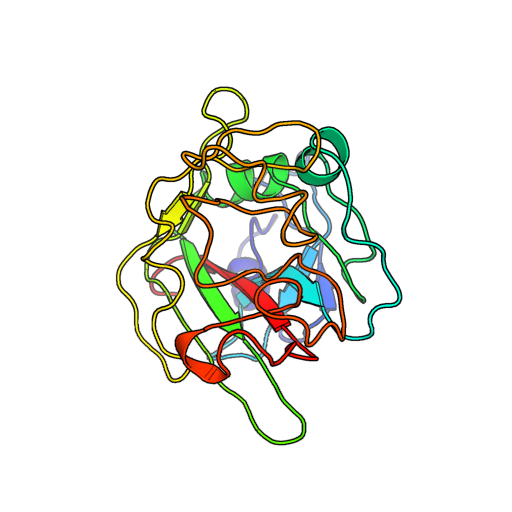 A 1 148 ? 12.13000 -10.54400 84.33000 1.000 21.99220 1272 GLN A CA 1
ATOM 2268 C C . GLN A 1 148 ? 10.72200 -10.44200 83.77900 1.000 23.67801 1272 GLN A C 1
ATOM 2269 O O . GLN A 1 148 ? 9.79900 -11.12200 84.25200 1.000 24.50871 1272 GLN A O 1
ATOM 2283 N N . GLY A 1 149 ? 10.54100 -9.59700 82.77000 1.000 26.89724 1273 GLY A N 1
ATOM 2284 C CA . GLY A 1 149 ? 9.29200 -9.57100 82.07200 1.000 24.91021 1273 GLY A CA 1
ATOM 2285 C C . GLY A 1 149 ? 8.15600 -8.85000 82.77500 1.000 26.43957 1273 GLY A C 1
ATOM 2286 O O . GLY A 1 149 ? 7.04900 -8.82500 82.22300 1.000 27.36658 1273 GLY A O 1
ATOM 2290 N N . ARG A 1 150 ? 8.38100 -8.25500 83.94700 1.000 23.39466 1274 ARG A N 1
ATOM 2291 C CA . ARG A 1 150 ? 7.25200 -7.70500 84.68700 1.000 24.91320 1274 ARG A CA 1
ATOM 2292 C C . ARG A 1 150 ? 6.95400 -6.25600 84.30000 1.000 22.97796 1274 ARG A C 1
ATOM 2293 O O . ARG A 1 150 ? 7.86100 -5.45900 84.06200 1.000 23.16778 1274 ARG A O 1
ATOM 2314 N N . PRO A 1 151 ? 5.68500 -5.86700 84.30600 1.000 21.80534 1275 PRO A N 1
ATOM 2315 C CA . PRO A 1 151 ? 5.34700 -4.45100 84.08900 1.000 21.67941 1275 PRO A CA 1
ATOM 2316 C C . PRO A 1 151 ? 5.79900 -3.57600 85.24800 1.000 24.39030 1275 PRO A C 1
ATOM 2317 O O . PRO A 1 151 ? 6.01800 -4.03800 86.36000 1.000 25.20685 1275 PRO A O 1
ATOM 2328 N N . PHE A 1 152 ? 5.93900 -2.28200 84.98400 1.000 24.20867 1276 PHE A N 1
ATOM 2329 C CA . PHE A 1 152 ? 6.18400 -1.35000 86.08300 1.000 22.90509 1276 PHE A CA 1
ATOM 2330 C C . PHE A 1 152 ? 4.89900 -1.12700 86.86300 1.000 18.43094 1276 PHE A C 1
ATOM 2331 O O . PHE A 1 152 ? 3.80200 -1.19700 86.30900 1.000 21.10618 1276 PHE A O 1
ATOM 2348 N N . SER A 1 153 ? 5.05300 -0.85700 88.16800 1.000 19.52832 1277 SER A N 1
ATOM 2349 C CA . SER A 1 153 ? 3.93000 -0.45700 89.02300 1.000 19.51793 1277 SER A CA 1
ATOM 2350 C C . SER A 1 153 ? 4.32000 0.68800 89.93900 1.000 20.24372 1277 SER A C 1
ATOM 2351 O O . SER A 1 153 ? 5.45400 0.73400 90.44400 1.000 18.94533 1277 SER A O 1
ATOM 2359 N N . THR A 1 154 ? 3.36100 1.59400 90.17000 1.000 22.15953 1278 THR A N 1
ATOM 2360 C CA . THR A 1 154 ? 3.49400 2.64000 91.16600 1.000 23.15262 1278 THR A CA 1
ATOM 2361 C C . THR A 1 154 ? 2.35800 2.52600 92.17300 1.000 23.08474 1278 THR A C 1
ATOM 2362 O O . THR A 1 154 ? 1.42500 1.73500 92.00500 1.000 20.81016 1278 THR A O 1
ATOM 2373 N N . GLU A 1 155 ? 2.42700 3.33400 93.24100 1.000 22.49441 1279 GLU A N 1
ATOM 2374 C CA . GLU A 1 155 ? 1.42800 3.18900 94.29300 1.000 20.57448 1279 GLU A CA 1
ATOM 2375 C C . GLU A 1 155 ? 0.01200 3.46300 93.76400 1.000 24.25186 1279 GLU A C 1
ATOM 2376 O O . GLU A 1 155 ? -0.96500 2.87600 94.26400 1.000 25.19203 1279 GLU A O 1
ATOM 2388 N N . ASP A 1 156 ? -0.11900 4.32900 92.72400 1.000 22.46895 1280 ASP A N 1
ATOM 2389 C CA . ASP A 1 156 ? -1.40500 4.64200 92.13800 1.000 23.18207 1280 ASP A CA 1
ATOM 2390 C C . ASP A 1 156 ? -1.73200 3.79500 90.92000 1.000 24.51027 1280 ASP A C 1
ATOM 2391 O O . ASP A 1 156 ? -2.84000 3.93400 90.36500 1.000 27.75586 1280 ASP A O 1
ATOM 2400 N N . ARG A 1 157 ? -0.86500 2.87800 90.54000 1.000 23.67340 1281 ARG A N 1
ATOM 2401 C CA . ARG A 1 157 ? -1.13500 2.05600 89.34800 1.000 25.54557 1281 ARG A CA 1
ATOM 2402 C C . ARG A 1 157 ? -0.53800 0.65900 89.59100 1.000 22.05174 1281 ARG A C 1
ATOM 2403 O O . ARG A 1 157 ? 0.65100 0.42400 89.36900 1.000 24.44571 1281 ARG A O 1
ATOM 2424 N N . ASP A 1 158 ? -1.37100 -0.22800 90.12300 1.000 26.24554 1282 ASP A N 1
ATOM 2425 C CA . ASP A 1 158 ? -0.95700 -1.56600 90.58200 1.000 26.62802 1282 ASP A CA 1
ATOM 2426 C C . ASP A 1 158 ? -1.05400 -2.54300 89.40800 1.000 28.36844 1282 ASP A C 1
ATOM 2427 O O . ASP A 1 158 ? -2.15500 -2.92900 88.99200 1.000 26.69910 1282 ASP A O 1
ATOM 2436 N N . ASN A 1 159 ? 0.09900 -2.93500 88.87500 1.000 24.44031 1283 ASN A N 1
ATOM 2437 C CA . ASN A 1 159 ? 0.18500 -3.91300 87.80400 1.000 30.18057 1283 ASN A CA 1
ATOM 2438 C C . ASN A 1 159 ? 0.87200 -5.19200 88.24600 1.000 26.61786 1283 ASN A C 1
ATOM 2439 O O . ASN A 1 159 ? 1.29700 -5.97800 87.39800 1.000 28.74012 1283 ASN A O 1
ATOM 2450 N N . ASP A 1 160 ? 1.01800 -5.40800 89.55200 1.000 22.50437 1284 ASP A N 1
ATOM 2451 C CA . ASP A 1 160 ? 1.77300 -6.54300 90.05200 1.000 22.94138 1284 ASP A CA 1
ATOM 2452 C C . ASP A 1 160 ? 0.85800 -7.75800 90.15300 1.000 23.95402 1284 ASP A C 1
ATOM 2453 O O . ASP A 1 160 ? -0.30500 -7.71100 89.73900 1.000 27.57536 1284 ASP A O 1
ATOM 2462 N N . VAL A 1 161 ? 1.39300 -8.89500 90.63300 1.000 26.47613 1285 VAL A N 1
ATOM 2463 C CA . VAL A 1 161 ? 0.57900 -10.11100 90.71700 1.000 27.03533 1285 VAL A CA 1
ATOM 2464 C C . VAL A 1 161 ? 0.47100 -10.53300 92.17600 1.000 30.03250 1285 VAL A C 1
ATOM 2465 O O . VAL A 1 161 ? 0.28000 -11.71300 92.50100 1.000 37.17138 1285 VAL A O 1
ATOM 2478 N N . ALA A 1 162 ? 0.57600 -9.56500 93.07100 1.000 25.90414 1286 ALA A N 1
ATOM 2479 C CA . ALA A 1 162 ? 0.26300 -9.77100 94.46800 1.000 27.13251 1286 ALA A CA 1
ATOM 2480 C C . ALA A 1 162 ? -1.16700 -9.34600 94.75300 1.000 32.59793 1286 ALA A C 1
ATOM 2481 O O . ALA A 1 162 ? -1.71900 -8.47100 94.07600 1.000 30.41345 1286 ALA A O 1
ATOM 2488 N N . VAL A 1 163 ? -1.76400 -9.94300 95.78700 1.000 33.11120 1287 VAL A N 1
ATOM 2489 C CA . VAL A 1 163 ? -3.10600 -9.50200 96.13800 1.000 34.36260 1287 VAL A CA 1
ATOM 2490 C C . VAL A 1 163 ? -3.03900 -8.10400 96.74900 1.000 33.74216 1287 VAL A C 1
ATOM 2491 O O . VAL A 1 163 ? -4.01500 -7.33700 96.68900 1.000 42.11011 1287 VAL A O 1
ATOM 2504 N N . THR A 1 164 ? -1.91700 -7.77100 97.35100 1.000 35.36563 1288 THR A N 1
ATOM 2505 C CA . THR A 1 164 ? -1.66400 -6.44100 97.87500 1.000 35.21080 1288 THR A CA 1
ATOM 2506 C C . THR A 1 164 ? -1.15300 -5.51000 96.77000 1.000 28.10332 1288 THR A C 1
ATOM 2507 O O . THR A 1 164 ? -0.98000 -5.89200 95.61100 1.000 27.78254 1288 THR A O 1
ATOM 2518 N N . ASN A 1 165 ? -0.94800 -4.24300 97.13800 1.000 23.87875 1289 ASN A N 1
ATOM 2519 C CA . ASN A 1 165 ? -0.30700 -3.24700 96.28600 1.000 22.72119 1289 ASN A CA 1
ATOM 2520 C C . ASN A 1 165 ? 1.16100 -3.18200 96.69300 1.000 20.61410 1289 ASN A C 1
ATOM 2521 O O . ASN A 1 165 ? 1.49400 -2.60400 97.73400 1.000 22.60679 1289 ASN A O 1
ATOM 2532 N N . CYS A 1 166 ? 2.02200 -3.82000 95.90100 1.000 18.80573 1290 CYS A N 1
ATOM 2533 C CA . CYS A 1 166 ? 3.44000 -3.92300 96.25400 1.000 17.78407 1290 CYS A CA 1
ATOM 2534 C C . CYS A 1 166 ? 4.07700 -2.55400 96.45300 1.000 18.59560 1290 CYS A C 1
ATOM 2535 O O . CYS A 1 166 ? 4.86300 -2.34500 97.39800 1.000 19.78842 1290 CYS A O 1
ATOM 2542 N N . ALA A 1 167 ? 3.83100 -1.64200 95.51000 1.000 19.46980 1291 ALA A N 1
ATOM 2543 C CA . ALA A 1 167 ? 4.46900 -0.32500 95.57200 1.000 18.62393 1291 ALA A CA 1
ATOM 2544 C C . ALA A 1 167 ? 4.07400 0.40900 96.85300 1.000 20.50595 1291 ALA A C 1
ATOM 2545 O O . ALA A 1 167 ? 4.89600 1.12400 97.44400 1.000 18.87837 1291 ALA A O 1
ATOM 2552 N N . MET A 1 168 ? 2.80300 0.29400 97.27300 1.000 18.86140 1292 MET A N 1
ATOM 2553 C CA A MET A 1 168 ? 2.38300 0.91200 98.52300 0.483 19.08321 1292 MET A CA 1
ATOM 2554 C CA B MET A 1 168 ? 2.39700 0.92100 98.52000 0.517 19.10363 1292 MET A CA 1
ATOM 2555 C C . MET A 1 168 ? 3.02100 0.21100 99.71000 1.000 19.98246 1292 MET A C 1
ATOM 2556 O O . MET A 1 168 ? 3.57400 0.86000 100.61400 1.000 20.96870 1292 MET A O 1
ATOM 2583 N N . SER A 1 169 ? 2.94900 -1.12400 99.72800 1.000 20.49975 1293 SER A N 1
ATOM 2584 C CA . SER A 1 169 ? 3.45500 -1.89600 100.86500 1.000 17.89030 1293 SER A CA 1
ATOM 2585 C C . SER A 1 169 ? 4.94700 -1.72400 101.08700 1.000 18.59553 1293 SER A C 1
ATOM 2586 O O . SER A 1 169 ? 5.40500 -1.72500 102.24900 1.000 18.60866 1293 SER A O 1
ATOM 2594 N N . TYR A 1 170 ? 5.70000 -1.55800 100.01400 1.000 18.31969 1294 TYR A N 1
ATOM 2595 C CA . TYR A 1 170 ? 7.15200 -1.54300 100.05900 1.000 16.94098 1294 TYR A CA 1
ATOM 2596 C C . TYR A 1 170 ? 7.69100 -0.18600 99.63500 1.000 15.37987 1294 TYR A C 1
ATOM 2597 O O . TYR A 1 170 ? 8.86800 -0.04900 99.25500 1.000 17.38198 1294 TYR A O 1
ATOM 2615 N N . LYS A 1 171 ? 6.84700 0.83700 99.71900 1.000 15.79795 1295 LYS A N 1
ATOM 2616 C CA . LYS A 1 171 ? 7.28300 2.24000 99.70800 1.000 16.49095 1295 LYS A CA 1
ATOM 2617 C C . LYS A 1 171 ? 8.12800 2.60900 98.49300 1.000 17.30101 1295 LYS A C 1
ATOM 2618 O O . LYS A 1 171 ? 9.14900 3.31200 98.60000 1.000 17.16636 1295 LYS A O 1
ATOM 2637 N N . GLY A 1 172 ? 7.66300 2.19800 97.31300 1.000 15.84048 1296 GLY A N 1
ATOM 2638 C CA . GLY A 1 172 ? 8.49200 2.29700 96.15000 1.000 16.72406 1296 GLY A CA 1
ATOM 2639 C C . GLY A 1 172 ? 7.72600 2.36100 94.85300 1.000 16.51118 1296 GLY A C 1
ATOM 2640 O O . GLY A 1 172 ? 6.54700 2.71300 94.81300 1.000 18.78988 1296 GLY A O 1
ATOM 2644 N N . ALA A 1 173 ? 8.43600 2.01200 93.80400 1.000 16.85550 1297 ALA A N 1
ATOM 2645 C CA . ALA A 1 173 ? 7.96600 1.99300 92.42800 1.000 16.11655 1297 ALA A CA 1
ATOM 2646 C C . ALA A 1 173 ? 8.91000 1.09200 91.67000 1.000 17.45349 1297 ALA A C 1
ATOM 2647 O O . ALA A 1 173 ? 10.11900 1.29700 91.72200 1.000 18.59660 1297 ALA A O 1
ATOM 2654 N N . TRP A 1 174 ? 8.37900 0.06600 91.01400 1.000 16.85218 1298 TRP A N 1
ATOM 2655 C CA . TRP A 1 174 ? 9.25700 -0.98100 90.48000 1.000 18.21023 1298 TRP A CA 1
ATOM 2656 C C . TRP A 1 174 ? 8.48500 -1.95000 89.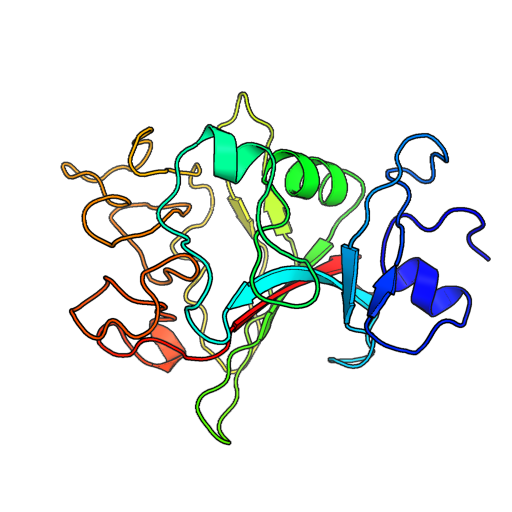59500 1.000 20.37846 1298 TRP A C 1
ATOM 2657 O O . TRP A 1 174 ? 7.25300 -1.95000 89.56700 1.000 19.82789 1298 TRP A O 1
ATOM 2678 N N . TRP A 1 175 ? 9.23700 -2.83500 88.93200 1.000 17.53331 1299 TRP A N 1
ATOM 2679 C CA . TRP A 1 175 ? 8.67600 -3.94100 88.17300 1.000 19.18606 1299 TRP A CA 1
ATOM 2680 C C . TRP A 1 175 ? 8.32600 -5.08700 89.11800 1.000 21.89941 1299 TRP A C 1
ATOM 2681 O O . TRP A 1 175 ? 8.85400 -6.19200 89.03200 1.000 19.29737 1299 TRP A O 1
ATOM 2702 N N . TYR A 1 176 ? 7.37900 -4.81000 90.01200 1.000 21.20735 1300 TYR A N 1
ATOM 2703 C CA . TYR A 1 176 ? 7.05500 -5.74600 91.07200 1.000 19.31997 1300 TYR A CA 1
ATOM 2704 C C . TYR A 1 176 ? 6.37000 -6.99800 90.54400 1.000 21.45592 1300 TYR A C 1
ATOM 2705 O O . TYR A 1 176 ? 5.62000 -6.97400 89.55600 1.000 22.29080 1300 TYR A O 1
ATOM 2723 N N . LYS A 1 177 ? 6.63100 -8.11500 91.23300 1.000 19.12891 1301 LYS A N 1
ATOM 2724 C CA . LYS A 1 177 ? 5.91600 -9.37600 90.97900 1.000 22.89673 1301 LYS A CA 1
ATOM 2725 C C . LYS A 1 177 ? 5.13000 -9.69400 92.24700 1.000 25.39320 1301 LYS A C 1
ATOM 2726 O O . LYS A 1 177 ? 3.98100 -9.26400 92.37300 1.000 24.42850 1301 LYS A O 1
ATOM 2745 N N . ASN A 1 178 ? 5.72800 -10.37200 93.22600 1.000 22.71329 1302 ASN A N 1
ATOM 2746 C CA . ASN A 1 178 ? 5.00500 -10.67500 94.46400 1.000 24.19088 1302 ASN A CA 1
ATOM 2747 C C . ASN A 1 178 ? 5.94300 -10.87200 95.66000 1.000 25.20793 1302 ASN A C 1
ATOM 2748 O O . ASN A 1 178 ? 5.96400 -11.92600 96.29100 1.000 25.70887 1302 ASN A O 1
ATOM 2759 N N . CYS A 1 179 ? 6.75800 -9.87000 96.03100 1.000 19.94112 1303 CYS A N 1
ATOM 2760 C CA . CYS A 1 179 ? 6.78300 -8.53800 95.42900 1.000 21.85429 1303 CYS A CA 1
ATOM 2761 C C . CYS A 1 179 ? 8.12100 -8.20300 94.81400 1.000 20.49136 1303 CYS A C 1
ATOM 2762 O O . CYS A 1 179 ? 8.15900 -7.74900 93.66300 1.000 18.05900 1303 CYS A O 1
ATOM 2769 N N . HIS A 1 180 ? 9.23700 -8.45400 95.51100 1.000 19.47620 1304 HIS A N 1
ATOM 2770 C CA . HIS A 1 180 ? 10.52600 -8.09400 94.94700 1.000 19.46027 1304 HIS A CA 1
ATOM 2771 C C . HIS A 1 180 ? 11.71200 -8.79000 95.60200 1.000 18.83316 1304 HIS A C 1
ATOM 2772 O O . HIS A 1 180 ? 11.62700 -9.33400 96.71800 1.000 19.42215 1304 HIS A O 1
ATOM 2786 N N . ARG A 1 181 ? 12.82200 -8.81100 94.84400 1.000 17.96045 1305 ARG A N 1
ATOM 2787 C CA A ARG A 1 181 ? 14.14500 -9.04300 95.40300 0.499 19.67801 1305 ARG A CA 1
ATOM 2788 C CA B ARG A 1 181 ? 14.14200 -9.04000 95.41200 0.501 19.37721 1305 ARG A CA 1
ATOM 2789 C C . ARG A 1 181 ? 15.00900 -7.78700 95.38900 1.000 18.45441 1305 ARG A C 1
ATOM 2790 O O . ARG A 1 181 ? 16.00700 -7.72900 96.10400 1.000 19.62733 1305 ARG A O 1
ATOM 2831 N N . THR A 1 182 ? 14.65800 -6.78800 94.59700 1.000 18.92567 1306 THR A N 1
ATOM 2832 C CA A THR A 1 182 ? 15.30000 -5.49300 94.72100 0.568 16.90282 1306 THR A CA 1
ATOM 2833 C CA B THR A 1 182 ? 15.30600 -5.48500 94.51900 0.432 16.82727 1306 THR A CA 1
ATOM 2834 C C . THR A 1 182 ? 14.23800 -4.40900 94.61500 1.000 17.94029 1306 THR A C 1
ATOM 2835 O O . THR A 1 182 ? 13.17200 -4.58000 94.02500 1.000 19.15824 1306 THR A O 1
ATOM 2856 N N . ASN A 1 183 ? 14.54000 -3.27500 95.26800 1.000 18.92983 1307 ASN A N 1
ATOM 2857 C CA . ASN A 1 183 ? 13.53700 -2.23800 95.48500 1.000 17.38734 1307 ASN A CA 1
ATOM 2858 C C . ASN A 1 183 ? 14.25800 -0.90000 95.45700 1.000 17.91751 1307 ASN A C 1
ATOM 2859 O O . ASN A 1 183 ? 14.26100 -0.19800 96.45200 1.000 15.52713 1307 ASN A O 1
ATOM 2870 N N . LEU A 1 184 ? 14.92300 -0.56900 94.32600 1.000 17.05450 1308 LEU A N 1
ATOM 2871 C CA . LEU A 1 184 ? 15.90700 0.52800 94.40500 1.000 14.37006 1308 LEU A CA 1
ATOM 2872 C C . LEU A 1 184 ? 15.25900 1.91300 94.42200 1.000 15.53774 1308 LEU A C 1
ATOM 2873 O O . LEU A 1 184 ? 15.94300 2.87400 94.75000 1.000 15.41384 1308 LEU A O 1
ATOM 2889 N N . ASN A 1 185 ? 13.95600 2.01400 94.15300 1.000 15.81349 1309 ASN A N 1
ATOM 2890 C CA . ASN A 1 185 ? 13.20400 3.25100 94.31200 1.000 15.98979 1309 ASN A CA 1
ATOM 2891 C C . ASN A 1 185 ? 12.45200 3.30100 95.63500 1.000 16.92520 1309 ASN A C 1
ATOM 2892 O O . ASN A 1 185 ? 11.48300 4.05500 95.77200 1.000 17.22235 1309 ASN A O 1
ATOM 2903 N N . GLY A 1 186 ? 12.82100 2.43800 96.56900 1.000 17.21823 1310 GLY A N 1
ATOM 2904 C CA . GLY A 1 186 ? 12.21000 2.37100 97.88200 1.000 15.45081 1310 GLY A CA 1
ATOM 2905 C C . GLY A 1 186 ? 12.61900 3.48200 98.83300 1.000 15.04658 1310 GLY A C 1
ATOM 2906 O O . GLY A 1 186 ? 13.24800 4.47300 98.45800 1.000 16.68071 1310 GLY A O 1
ATOM 2910 N N . LYS A 1 187 ? 12.17400 3.34300 100.08100 1.000 16.88594 1311 LYS A N 1
ATOM 2911 C CA . LYS A 1 187 ? 12.33700 4.39300 101.06600 1.000 13.67563 1311 LYS A CA 1
ATOM 2912 C C . LYS A 1 187 ? 13.79000 4.46600 101.55600 1.000 16.60210 1311 LYS A C 1
ATOM 2913 O O . LYS A 1 187 ? 14.32000 3.50000 102.11400 1.000 17.54000 1311 LYS A O 1
ATOM 2932 N N . TYR A 1 188 ? 14.41600 5.63900 101.39200 1.000 15.94098 1312 TYR A N 1
ATOM 2933 C CA . TYR A 1 188 ? 15.80300 5.78700 101.81400 1.000 18.20543 1312 TYR A CA 1
ATOM 2934 C C . TYR A 1 188 ? 15.96500 5.59200 103.33600 1.000 16.44746 1312 TYR A C 1
ATOM 2935 O O . TYR A 1 188 ? 15.21700 6.15200 104.14700 1.000 17.31104 1312 TYR A O 1
ATOM 2953 N N . GLY A 1 189 ? 16.96000 4.78000 103.71900 1.000 17.55705 1313 GLY A N 1
ATOM 2954 C CA . GLY A 1 189 ? 17.27100 4.54600 105.10700 1.000 17.20293 1313 GLY A CA 1
ATOM 2955 C C . GLY A 1 189 ? 16.33900 3.61300 105.85400 1.000 19.15707 1313 GLY A C 1
ATOM 2956 O O . GLY A 1 189 ? 16.46300 3.50700 107.07400 1.000 20.02550 1313 GLY A O 1
ATOM 2960 N N . GLU A 1 190 ? 15.36000 3.02600 105.18300 1.000 16.66900 1314 GLU A N 1
ATOM 2961 C CA . GLU A 1 190 ? 14.31400 2.24300 105.82300 1.000 16.84252 1314 GLU A CA 1
ATOM 2962 C C . GLU A 1 190 ? 14.75200 0.79200 105.96800 1.000 16.63661 1314 GLU A C 1
ATOM 2963 O O . GLU A 1 190 ? 14.93600 0.09000 104.97000 1.000 19.97713 1314 GLU A O 1
ATOM 2975 N N . SER A 1 191 ? 14.89900 0.35400 107.22800 1.000 17.20101 1315 SER A N 1
ATOM 2976 C CA A SER A 1 191 ? 15.33300 -1.00100 107.54600 0.638 18.88616 1315 SER A CA 1
ATOM 2977 C CA B SER A 1 191 ? 15.33500 -1.00300 107.52600 0.362 18.89631 1315 SER A CA 1
ATOM 2978 C C . SER A 1 191 ? 14.17900 -1.98300 107.67700 1.000 19.34495 1315 SER A C 1
ATOM 2979 O O . SER A 1 191 ? 14.42400 -3.19500 107.70000 1.000 20.55811 1315 SER A O 1
ATOM 2994 N N . ARG A 1 192 ? 12.92900 -1.50600 107.79500 1.000 18.46490 1316 ARG A N 1
ATOM 2995 C CA . ARG A 1 192 ? 11.81400 -2.43600 107.92600 1.000 17.68922 1316 ARG A CA 1
ATOM 2996 C C . ARG A 1 192 ? 11.76700 -3.33800 106.69100 1.000 17.46579 1316 ARG A C 1
ATOM 2997 O O . ARG A 1 192 ? 11.98100 -2.88600 105.56700 1.000 18.64820 1316 ARG A O 1
ATOM 3018 N N . HIS A 1 193 ? 11.51300 -4.62400 106.92800 1.000 19.92871 1317 HIS A N 1
ATOM 3019 C CA . HIS A 1 193 ? 11.66800 -5.63800 105.88700 1.000 17.33440 1317 HIS A CA 1
ATOM 3020 C C . HIS A 1 193 ? 11.01200 -5.23700 104.57300 1.000 17.23089 1317 HIS A C 1
ATOM 3021 O O . HIS A 1 193 ? 9.82000 -4.91900 104.51800 1.000 18.73538 1317 HIS A O 1
ATOM 3035 N N . SER A 1 194 ? 11.82700 -5.18700 103.53500 1.000 14.57294 1318 SER A N 1
ATOM 3036 C CA . SER A 1 194 ? 11.43300 -5.02200 102.14600 1.000 15.28511 1318 SER A CA 1
ATOM 3037 C C . SER A 1 194 ? 10.93900 -3.62000 101.79400 1.000 17.18661 1318 SER A C 1
ATOM 3038 O O . SER A 1 194 ? 10.58600 -3.38700 100.63800 1.000 16.16674 1318 SER A O 1
ATOM 3046 N N . GLN A 1 195 ? 11.00200 -2.66000 102.72000 1.000 17.34602 1319 GLN A N 1
ATOM 3047 C CA . GLN A 1 195 ? 10.51200 -1.30800 102.45600 1.000 17.82522 1319 GLN A CA 1
ATOM 3048 C C . GLN A 1 195 ? 11.59900 -0.35000 102.00400 1.000 18.28957 1319 GLN A C 1
ATOM 3049 O O . GLN A 1 195 ? 11.27500 0.71700 101.48800 1.000 16.97510 1319 GLN A O 1
ATOM 3063 N N . GLY A 1 196 ? 12.86700 -0.71300 102.16700 1.000 17.46758 1320 GLY A N 1
ATOM 3064 C CA . GLY A 1 196 ? 13.97800 0.16900 101.87400 1.000 16.06655 1320 GLY A CA 1
ATOM 3065 C C . GLY A 1 196 ? 14.62300 -0.15300 100.53700 1.000 17.44702 1320 GLY A C 1
ATOM 3066 O O . GLY A 1 196 ? 14.10700 -0.90100 99.71500 1.000 16.56326 1320 GLY A O 1
ATOM 3070 N N . ILE A 1 197 ? 15.81900 0.39800 100.35800 1.000 14.29818 1321 ILE A N 1
ATOM 3071 C CA . ILE A 1 197 ? 16.55200 0.32000 99.07400 1.000 13.56209 1321 ILE A CA 1
ATOM 3072 C C . ILE A 1 197 ? 17.31600 -0.99800 99.12500 1.000 15.96671 1321 ILE A C 1
ATOM 3073 O O . ILE A 1 197 ? 18.49500 -1.06700 99.47200 1.000 15.72877 1321 ILE A O 1
ATOM 3089 N N . ASN A 1 198 ? 16.61300 -2.06600 98.79400 1.000 17.12828 1322 ASN A N 1
ATOM 3090 C CA . ASN A 1 198 ? 17.13600 -3.41700 98.97500 1.000 14.92506 1322 ASN A CA 1
ATOM 3091 C C . ASN A 1 198 ? 17.76700 -3.93800 97.66600 1.000 17.77279 1322 ASN A C 1
ATOM 3092 O O . ASN A 1 198 ? 17.20700 -3.79100 96.57600 1.000 16.70621 1322 ASN A O 1
ATOM 3103 N N . TRP A 1 199 ? 18.84200 -4.70700 97.81100 1.000 17.13106 1323 TRP A N 1
ATOM 3104 C CA . TRP A 1 199 ? 19.31300 -5.61800 96.77800 1.000 17.73733 1323 TRP A CA 1
ATOM 3105 C C . TRP A 1 199 ? 19.54800 -6.92800 97.53000 1.000 16.75720 1323 TRP A C 1
ATOM 3106 O O . TRP A 1 199 ? 20.56500 -7.08400 98.23000 1.000 18.97110 1323 TRP A O 1
ATOM 3127 N N . TYR A 1 200 ? 18.55600 -7.81100 97.45400 1.000 17.28337 1324 TYR A N 1
ATOM 3128 C CA . TYR A 1 200 ? 18.47300 -8.94000 98.37500 1.000 19.34794 1324 TYR A CA 1
ATOM 3129 C C . TYR A 1 200 ? 19.75300 -9.74600 98.44000 1.000 19.81896 1324 TYR A C 1
ATOM 3130 O O . TYR A 1 200 ? 20.21900 -10.11600 99.53600 1.000 19.76307 1324 TYR A O 1
ATOM 3148 N N . HIS A 1 201 ? 20.30600 -10.09300 97.28600 1.000 17.41331 1325 HIS A N 1
ATOM 3149 C CA . HIS A 1 201 ? 21.42800 -11.02000 97.30800 1.000 18.92602 1325 HIS A CA 1
ATOM 3150 C C . HIS A 1 201 ? 22.72200 -10.39800 97.81500 1.000 23.01819 1325 HIS A C 1
ATOM 3151 O O . HIS A 1 201 ? 23.72100 -11.12700 97.93900 1.000 25.43596 1325 HIS A O 1
ATOM 3165 N N . TRP A 1 202 ? 22.76100 -9.08400 97.99400 1.000 18.08194 1326 TRP A N 1
ATOM 3166 C CA . TRP A 1 202 ? 23.91600 -8.41200 98.56500 1.000 19.24913 1326 TRP A CA 1
ATOM 3167 C C . TRP A 1 202 ? 23.74100 -8.16800 100.06600 1.000 21.28703 1326 TRP A C 1
ATOM 3168 O O . TRP A 1 202 ? 24.62200 -8.52100 100.85000 1.000 24.16989 1326 TRP A O 1
ATOM 3189 N N . LYS A 1 203 ? 22.63800 -7.53400 100.46400 1.000 19.42440 1327 LYS A N 1
ATOM 3190 C CA . LYS A 1 203 ? 22.44700 -7.09900 101.85000 1.000 20.59537 1327 LYS A CA 1
ATOM 3191 C C . LYS A 1 203 ? 21.09600 -7.46500 102.44400 1.000 25.10022 1327 LYS A C 1
ATOM 3192 O O . LYS A 1 203 ? 20.81800 -7.07800 103.57600 1.000 23.82795 1327 LYS A O 1
ATOM 3211 N N . GLY A 1 204 ? 20.30000 -8.27700 101.78100 1.000 20.28573 1328 GLY A N 1
ATOM 3212 C CA . GLY A 1 204 ? 19.04700 -8.77000 102.35200 1.000 19.96909 1328 GLY A CA 1
ATOM 3213 C C . GLY A 1 204 ? 17.92600 -7.76300 102.22800 1.000 19.79516 1328 GLY A C 1
ATOM 3214 O O . GLY A 1 204 ? 17.98900 -6.75700 101.49000 1.000 21.39731 1328 GLY A O 1
ATOM 3218 N N . HIS A 1 205 ? 16.86900 -8.02500 102.99200 1.000 17.11432 1329 HIS A N 1
ATOM 3219 C CA . HIS A 1 205 ? 15.67700 -7.17900 102.94800 1.000 18.19505 1329 HIS A CA 1
ATOM 3220 C C . HIS A 1 205 ? 15.53900 -6.27400 104.16800 1.000 17.77899 1329 HIS A C 1
ATOM 3221 O O . HIS A 1 205 ? 14.54600 -5.51000 104.24400 1.000 18.68580 1329 HIS A O 1
ATOM 3235 N N . GLU A 1 206 ? 16.49600 -6.31500 105.11300 1.000 19.00949 1330 GLU A N 1
ATOM 3236 C CA . GLU A 1 206 ? 16.42200 -5.45700 106.29300 1.000 19.81546 1330 GLU A CA 1
ATOM 3237 C C . GLU A 1 206 ? 17.60000 -4.48800 106.33100 1.000 19.24981 1330 GLU A C 1
ATOM 3238 O O . GLU A 1 206 ? 17.99300 -3.98500 107.39700 1.000 21.63353 1330 GLU A O 1
ATOM 3250 N N . PHE A 1 207 ? 18.15900 -4.20000 105.16000 1.000 19.21638 1331 PHE A N 1
ATOM 3251 C CA . PHE A 1 207 ? 19.21400 -3.19900 105.03000 1.000 18.54984 1331 PHE A CA 1
ATOM 3252 C C . PHE A 1 207 ? 18.93800 -2.34600 103.81700 1.000 19.50850 1331 PHE A C 1
ATOM 3253 O O . PHE A 1 207 ? 18.76400 -2.87200 102.72100 1.000 18.79066 1331 PHE A O 1
ATOM 3270 N N . SER A 1 208 ? 18.87400 -1.04600 104.02600 1.000 18.76759 1332 SER A N 1
ATOM 3271 C CA . SER A 1 208 ? 18.64700 -0.07400 102.98100 1.000 17.50314 1332 SER A CA 1
ATOM 3272 C C . SER A 1 208 ? 19.99600 0.44900 102.51100 1.000 16.92885 1332 SER A C 1
ATOM 3273 O O . SER A 1 208 ? 20.78500 0.98600 103.30500 1.000 17.38763 1332 SER A O 1
ATOM 3281 N N . ILE A 1 209 ? 20.28800 0.23100 101.22600 1.000 16.57023 1333 ILE A N 1
ATOM 3282 C CA . ILE A 1 209 ? 21.62200 0.57300 100.70200 1.000 15.54582 1333 ILE A CA 1
ATOM 3283 C C . ILE A 1 209 ? 21.72400 2.08700 100.57200 1.000 17.31603 1333 ILE A C 1
ATOM 3284 O O . ILE A 1 209 ? 20.79900 2.72500 100.04700 1.000 17.69964 1333 ILE A O 1
ATOM 3300 N N . PRO A 1 210 ? 22.79000 2.70200 101.06700 1.000 16.72410 1334 PRO A N 1
ATOM 3301 C CA . PRO A 1 210 ? 22.85300 4.18300 101.06700 1.000 17.00514 1334 PRO A CA 1
ATOM 3302 C C . PRO A 1 210 ? 23.23900 4.81800 99.74200 1.000 18.68663 1334 PRO A C 1
ATOM 3303 O O . PRO A 1 210 ? 23.03800 6.03000 99.58600 1.000 17.41480 1334 PRO A O 1
ATOM 3314 N N . PHE A 1 211 ? 23.81600 4.07600 98.80300 1.000 17.38462 1335 PHE A N 1
ATOM 3315 C CA . PHE A 1 211 ? 24.22100 4.63700 97.51500 1.000 17.28741 1335 PHE A CA 1
ATOM 3316 C C . PHE A 1 211 ? 23.98500 3.58000 96.46200 1.000 21.62838 1335 PHE A C 1
ATOM 3317 O O . PHE A 1 211 ? 24.50200 2.45400 96.57400 1.000 17.70437 1335 PHE A O 1
ATOM 3334 N N . VAL A 1 212 ? 23.17000 3.91700 95.46400 1.000 18.10146 1336 VAL A N 1
ATOM 3335 C CA . VAL A 1 212 ? 22.96500 3.04900 94.31500 1.000 18.94574 1336 VAL A CA 1
ATOM 3336 C C . VAL A 1 212 ? 22.90500 3.92200 93.06800 1.000 18.49981 1336 VAL A C 1
ATOM 3337 O O . VAL A 1 212 ? 22.43900 5.06600 93.11200 1.000 18.25364 1336 VAL A O 1
ATOM 3350 N N . GLU A 1 213 ? 23.37100 3.37000 91.95100 1.000 18.09814 1337 GLU A N 1
ATOM 3351 C CA . GLU A 1 213 ? 23.27900 3.99100 90.62400 1.000 18.46115 1337 GLU A CA 1
ATOM 3352 C C . GLU A 1 213 ? 22.85800 2.90900 89.64400 1.000 20.97209 1337 GLU A C 1
ATOM 3353 O O . GLU A 1 213 ? 23.44400 1.80700 89.64800 1.000 20.22189 1337 GLU A O 1
ATOM 3365 N N . MET A 1 214 ? 21.87000 3.20000 88.79400 1.000 18.85429 1338 MET A N 1
ATOM 3366 C CA . MET A 1 214 ? 21.47600 2.28000 87.70700 1.000 18.59750 1338 MET A CA 1
ATOM 3367 C C . MET A 1 214 ? 21.92700 2.96700 86.41300 1.000 19.07274 1338 MET A C 1
ATOM 3368 O O . MET A 1 214 ? 21.72500 4.18100 86.24400 1.000 21.20110 1338 MET A O 1
ATOM 3382 N N . LYS A 1 215 ? 22.60300 2.22100 85.53800 1.000 18.86744 1339 LYS A N 1
ATOM 3383 C CA . LYS A 1 215 ? 23.20600 2.84700 84.36100 1.000 19.85915 1339 LYS A CA 1
ATOM 3384 C C . LYS A 1 215 ? 23.26400 1.86300 83.19700 1.000 20.33569 1339 LYS A C 1
ATOM 3385 O O . LYS A 1 215 ? 23.18600 0.65000 83.38200 1.000 22.31320 1339 LYS A O 1
ATOM 3404 N N . MET A 1 216 ? 23.43700 2.40700 81.96400 1.000 21.96293 1340 MET A N 1
ATOM 3405 C CA . MET A 1 216 ? 23.32400 1.59600 80.72300 1.000 24.72177 1340 MET A CA 1
ATOM 3406 C C . MET A 1 216 ? 24.25800 2.13200 79.67200 1.000 25.44180 1340 MET A C 1
ATOM 3407 O O . MET A 1 216 ? 24.51200 3.33300 79.57200 1.000 24.99021 1340 MET A O 1
ATOM 3421 N N . ARG A 1 217 ? 24.78800 1.18900 78.90800 1.000 25.01179 1341 ARG A N 1
ATOM 3422 C CA . ARG A 1 217 ? 25.79600 1.41200 77.87000 1.000 25.75878 1341 ARG A CA 1
ATOM 3423 C C . ARG A 1 217 ? 25.55100 0.42000 76.74100 1.000 29.98421 1341 ARG A C 1
ATOM 3424 O O . ARG A 1 217 ? 25.07000 -0.68900 76.99300 1.000 27.70595 1341 ARG A O 1
ATOM 3445 N N . PRO A 1 218 ? 25.82400 0.79200 75.49300 1.000 31.78424 1342 PRO A N 1
ATOM 3446 C CA . PRO A 1 218 ? 25.61300 -0.16200 74.39400 1.000 33.20060 1342 PRO A CA 1
ATOM 3447 C C . PRO A 1 218 ? 26.37200 -1.46100 74.61600 1.000 34.36643 1342 PRO A C 1
ATOM 3448 O O . PRO A 1 218 ? 27.53100 -1.46200 75.03400 1.000 38.25427 1342 PRO A O 1
ATOM 3459 N N . TYR A 1 219 ? 25.71800 -2.57100 74.28200 1.000 34.27434 1343 TYR A N 1
ATOM 3460 C CA . TYR A 1 219 ? 26.30200 -3.89700 74.48100 1.000 38.00712 1343 TYR A CA 1
ATOM 3461 C C . TYR A 1 219 ? 27.66300 -4.06100 73.80400 1.000 45.36515 1343 TYR A C 1
ATOM 3462 O O . TYR A 1 219 ? 27.85700 -3.69100 72.64700 1.000 41.37786 1343 TYR A O 1
ATOM 3480 N N . ASN A 1 220 ? 28.60100 -4.66500 74.54200 1.000 53.07978 1344 ASN A N 1
ATOM 3481 C CA . ASN A 1 220 ? 29.94100 -5.01400 74.05600 1.000 63.80543 1344 ASN A CA 1
ATOM 3482 C C . ASN A 1 220 ? 30.77600 -3.77700 73.72100 1.000 60.18058 1344 ASN A C 1
ATOM 3483 O O . ASN A 1 220 ? 31.70800 -3.84000 72.92200 1.000 61.41383 1344 ASN A O 1
ATOM 3494 N N . HIS A 1 221 ? 30.45800 -2.65100 74.35400 1.000 58.97555 1345 HIS A N 1
ATOM 3495 C CA . HIS A 1 221 ? 31.18700 -1.40900 74.13400 1.000 54.22356 1345 HIS A CA 1
ATOM 3496 C C . HIS A 1 221 ? 32.69300 -1.59600 74.39100 1.000 49.87874 1345 HIS A C 1
ATOM 3497 O O . HIS A 1 221 ? 33.52400 -1.17200 73.59600 1.000 60.64967 1345 HIS A O 1
#

Solvent-accessible surface area: 9255 Å² total; per-residue (Å²): 144,70,116,72,8,36,2,0,5,34,15,28,96,55,55,59,84,132,45,17,62,26,46,0,22,2,94,31,96,126,93,59,127,32,84,0,45,0,10,10,105,31,94,54,0,0,4,0,0,0,0,9,4,64,60,33,151,27,91,5,74,71,107,11,66,50,0,93,104,19,21,47,86,26,115,43,1,2,2,11,0,0,46,26,0,50,93,0,7,77,34,39,81,3,28,0,32,0,16,1,116,33,62,186,93,74,8,45,0,13,0,42,126,5,35,3,46,56,36,194,38,57,0,62,0,96,11,17,78,69,87,32,95,1,20,46,0,0,46,56,0,83,20,65,22,0,0,0,28,71,108,68,36,18,89,14,166,57,34,0,0,98,41,57,70,0,0,0,0,0,68,94,15,6,84,0,0,0,0,1,102,56,53,39,67,161,96,11,28,0,0,0,0,97,98,50,56,20,25,118,66,13,0,47,30,0,16,0,2,0,19,35,89,120,86

CATH classification: 3.90.215.10

InterPro domains:
  IPR000742 EGF-like domain [PS00022] (312-323)
  IPR000742 EGF-like domain [PS01186] (312-323)
  IPR000742 EGF-like domain [SM00181] (203-231)
  IPR000742 EGF-like domain [SM00181] (234-262)
  IPR000742 EGF-like domain [SM00181] (265-293)
  IPR000742 EGF-like domain [SM00181] (296-324)
  IPR002181 Fibrinogen, alpha/beta/gamma chain, C-terminal globular domain [PF00147] (1135-1343)
  IPR002181 Fibrinogen, alpha/beta/gamma chain, C-terminal globular domain [PS51406] (1129-1344)
  IPR002181 Fibrinogen, alpha/beta/gamma chain, C-terminal globular domain [SM00186] (1133-1343)
  IPR002181 Fibrinogen, alpha/beta/gamma chain, C-terminal globular domain [cd00087] (1133-1342)
  IPR003961 Fibronectin type III [PF00041] (328-408)
  IPR003961 Fibronectin type III [PF00041] (416-497)
  IPR003961 Fibronectin type III [PF00041] (507-587)
  IPR003961 Fibronectin type III [PF00041] (595-678)
  IPR003961 Fibronectin type III [PF00041] (687-767)
  IPR003961 Fibronectin type III [PF00041] (776-856)
  IPR003961 Fibronectin type III [PF00041] (865-944)
  IPR003961 Fibronectin type III [PF00041] (955-1027)
  IPR003961 Fibronectin type III [PF00041] (1042-1122)
  IPR003961 Fibronectin type III [PS50853] (328-420)

GO terms:
  GO:0005576 extracellular region (C, TAS)
  GO:0090733 tenascin complex (C, TAS)